Protein AF-A0A968VZB7-F1 (afdb_monomer)

pLDDT: mean 79.7, std 16.11, range [39.38, 98.31]

Solvent-accessible surface area (backbone atoms only — not comparable to full-atom values): 11887 Å² total; per-residue (Å²): 137,67,65,44,44,34,28,78,46,94,48,101,79,44,46,49,77,55,72,69,93,79,63,79,92,74,62,94,85,57,87,84,82,70,84,70,86,56,85,73,54,48,61,24,37,66,40,67,66,86,70,74,60,96,82,70,47,76,63,52,36,40,84,40,81,41,81,78,41,82,47,89,51,56,28,92,84,53,64,93,32,27,19,26,38,33,43,69,41,80,42,75,50,58,68,66,57,37,47,49,50,41,50,53,47,41,51,52,32,48,48,56,54,47,49,78,93,47,44,65,58,52,52,53,53,34,51,53,40,51,50,39,48,73,74,70,44,86,72,53,74,67,46,50,50,47,42,51,50,54,50,51,42,52,52,37,47,51,51,30,52,53,48,43,53,56,40,45,52,34,45,74,72,71,46,88,60,76,80,88,64,90,68,49,65,57,82,71,56,100,82,63,54,100,78,67,130

Mean predicted aligned error: 12.13 Å

Sequence (197 aa):
MRAILIRHDNSPKGYSEIKRDEYPNIDPNAAITFTPDLTGYEWLHFFTENSVPNDYDPRIWEQNEVVVGPTTIKHPVYTNINQFRTEITLVKRAKEDIINSIREKEAWANSTLIQESEKDKMYTLTNLAQQRQFEGITLTEQELAVINRMKEVGVKVWQNAQRAEALIAIVDANNEPDIDTGWQLDDLTDNGFPFGE

Foldseek 3Di:
DDKWKWAQDPPPQRIDTDDPPPDDDDDLPDPDDDPPDPVRIFMAAEDEPPCDDPPDDPLFWDWDKDFPAWDQPADPVSRVHGHRYIYTDIDTDDLVSNLVLLVVLLVVQLCQLDPPVCVVVLVVLQVVLVVCVVVVHDDDPLSVLSVVSVVVSVVLSVQSVVVSVVQSVCVVVVHHGPSPDDHDGDPDDPVRDSPDD

Nearest PDB structures (foldseek):
  1wp1-assembly2_B  TM=5.215E-01  e=4.478E+00  Pseudomonas aeruginosa
  8iah-assembly1_S  TM=5.103E-01  e=8.685E+00  Sus scrofa
  8y75-assembly2_B  TM=2.870E-01  e=1.609E+00  Marinitoga sp. 1155
  8y75-assembly2_D-2  TM=2.496E-01  e=1.265E+00  Marinitoga sp. 1155
  1wp1-assembly1_A  TM=3.064E-01  e=9.796E+00  Pseudomonas aeruginosa

Radius of gyration: 30.49 Å; Cα contacts (8 Å, |Δi|>4): 229; chains: 1; bounding box: 67×41×79 Å

Secondary structure (DSSP, 8-state):
--EEEEEE-SSTTSEEEEPGGG-----TTS----SS--TTEEEEEEEE-----TT--TTTEEEEEEEEEEEEEEPSS-TTSEEEEEEEEEEEPPHHHHHHHHHHHHHHHHHHHS-HHHHHHHHHHHHHHHHHHHTTPPPPHHHHHHHHHHHHHHHHHHHHHHHHHHHHHHHHTTPPP--SSS-------TT--TT--

Structure (mmCIF, N/CA/C/O backbone):
data_AF-A0A968VZB7-F1
#
_entry.id   AF-A0A968VZB7-F1
#
loop_
_atom_site.group_PDB
_atom_site.id
_atom_site.type_symbol
_atom_site.label_atom_id
_atom_site.label_alt_id
_atom_site.label_comp_id
_atom_site.label_asym_id
_atom_site.label_entity_id
_atom_site.label_seq_id
_atom_site.pdbx_PDB_ins_code
_atom_site.Cartn_x
_atom_site.Cartn_y
_atom_site.Cartn_z
_atom_site.occupancy
_atom_site.B_iso_or_equiv
_atom_site.auth_seq_id
_atom_site.auth_comp_id
_atom_site.auth_asym_id
_atom_site.auth_atom_id
_atom_site.pdbx_PDB_model_num
ATOM 1 N N . MET A 1 1 ? 22.164 19.521 -22.814 1.00 56.44 1 MET A N 1
ATOM 2 C CA . MET A 1 1 ? 22.242 18.714 -24.050 1.00 56.44 1 MET A CA 1
ATOM 3 C C . MET A 1 1 ? 23.028 17.443 -23.753 1.00 56.44 1 MET A C 1
ATOM 5 O O . MET A 1 1 ? 24.161 17.569 -23.300 1.00 56.44 1 MET A O 1
ATOM 9 N N . ARG A 1 2 ? 22.440 16.247 -23.896 1.00 60.53 2 ARG A N 1
ATOM 10 C CA . ARG A 1 2 ? 23.175 14.968 -23.851 1.00 60.53 2 ARG A CA 1
ATOM 11 C C . ARG A 1 2 ? 23.253 14.511 -25.306 1.00 60.53 2 ARG A C 1
ATOM 13 O O . ARG A 1 2 ? 22.225 14.216 -25.903 1.00 60.53 2 ARG A O 1
ATOM 20 N N . ALA A 1 3 ? 24.443 14.548 -25.886 1.00 62.00 3 ALA A N 1
ATOM 21 C CA . ALA A 1 3 ? 24.703 14.110 -27.251 1.00 62.00 3 ALA A CA 1
ATOM 22 C C . ALA A 1 3 ? 25.842 13.091 -27.222 1.00 62.00 3 ALA A C 1
ATOM 24 O O . ALA A 1 3 ? 26.688 13.143 -26.323 1.00 62.00 3 ALA A O 1
ATOM 25 N N . ILE A 1 4 ? 25.831 12.168 -28.174 1.00 69.88 4 ILE A N 1
ATOM 26 C CA . ILE A 1 4 ? 26.859 11.149 -28.348 1.00 69.88 4 ILE A CA 1
ATOM 27 C C . ILE A 1 4 ? 27.380 11.209 -29.777 1.00 69.88 4 ILE A C 1
ATOM 29 O O . ILE A 1 4 ? 26.614 11.433 -30.714 1.00 69.88 4 ILE A O 1
ATOM 33 N N . LEU A 1 5 ? 28.689 11.038 -29.926 1.00 72.00 5 LEU A N 1
ATOM 34 C CA . LEU A 1 5 ? 29.318 10.855 -31.222 1.00 72.00 5 LEU A CA 1
ATOM 35 C C . LEU A 1 5 ? 29.527 9.360 -31.424 1.00 72.00 5 LEU A C 1
ATOM 37 O O . LEU A 1 5 ? 30.145 8.703 -30.578 1.00 72.00 5 LEU A O 1
ATOM 41 N N . ILE A 1 6 ? 29.008 8.834 -32.528 1.00 70.88 6 ILE A N 1
ATOM 42 C CA . ILE A 1 6 ? 29.174 7.424 -32.865 1.00 70.88 6 ILE A CA 1
ATOM 43 C C . ILE A 1 6 ? 29.820 7.248 -34.232 1.00 70.88 6 ILE A C 1
ATOM 45 O O . ILE A 1 6 ? 29.685 8.094 -35.115 1.00 70.88 6 ILE A O 1
ATOM 49 N N . ARG A 1 7 ? 30.490 6.113 -34.411 1.00 74.31 7 ARG A N 1
ATOM 50 C CA . ARG A 1 7 ? 30.912 5.600 -35.715 1.00 74.31 7 ARG A CA 1
ATOM 51 C C . ARG A 1 7 ? 30.285 4.241 -35.934 1.00 74.31 7 ARG A C 1
ATOM 53 O O . ARG A 1 7 ? 30.467 3.358 -35.104 1.00 74.31 7 ARG A O 1
ATOM 60 N N . HIS A 1 8 ? 29.604 4.072 -37.061 1.00 69.00 8 HIS A N 1
ATOM 61 C CA . HIS A 1 8 ? 29.107 2.764 -37.485 1.00 69.00 8 HIS A CA 1
ATOM 62 C C . HIS A 1 8 ? 30.283 1.851 -37.830 1.00 69.00 8 HIS A C 1
ATOM 64 O O . HIS A 1 8 ? 31.171 2.230 -38.600 1.00 69.00 8 HIS A O 1
ATOM 70 N N . ASP A 1 9 ? 30.308 0.664 -37.235 1.00 72.69 9 ASP A N 1
ATOM 71 C CA . ASP A 1 9 ? 31.368 -0.324 -37.417 1.00 72.69 9 ASP A CA 1
ATOM 72 C C . ASP A 1 9 ? 30.849 -1.758 -37.220 1.00 72.69 9 ASP A C 1
ATOM 74 O O . ASP A 1 9 ? 29.686 -1.989 -36.906 1.00 72.69 9 ASP A O 1
ATOM 78 N N . ASN A 1 10 ? 31.723 -2.749 -37.412 1.00 66.56 10 ASN A N 1
ATOM 79 C CA . ASN A 1 10 ? 31.377 -4.167 -37.255 1.00 66.56 10 ASN A CA 1
ATOM 80 C C . ASN A 1 10 ? 31.484 -4.655 -35.794 1.00 66.56 10 ASN A C 1
ATOM 82 O O . ASN A 1 10 ? 31.718 -5.844 -35.559 1.00 66.56 10 ASN A O 1
ATOM 86 N N . SER A 1 11 ? 31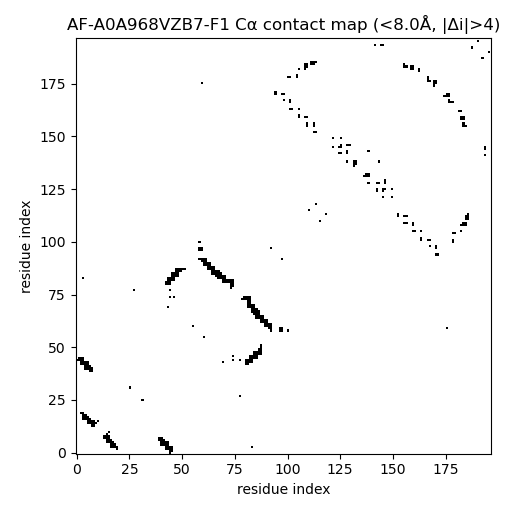.394 -3.765 -34.802 1.00 70.75 11 SER A N 1
ATOM 87 C CA . SER A 1 11 ? 31.397 -4.167 -33.391 1.00 70.75 11 SER A CA 1
ATOM 88 C C . SER A 1 11 ? 30.121 -4.949 -33.030 1.00 70.75 11 SER A C 1
ATOM 90 O O . SER A 1 11 ? 29.120 -4.863 -33.742 1.00 70.75 11 SER A O 1
ATOM 92 N N . PRO A 1 12 ? 30.086 -5.675 -31.893 1.00 62.94 12 PRO A N 1
ATOM 93 C CA . PRO A 1 12 ? 28.878 -6.376 -31.442 1.00 62.94 12 PRO A CA 1
ATOM 94 C C . PRO A 1 12 ? 27.651 -5.470 -31.251 1.00 62.94 12 PRO A C 1
ATOM 96 O O . PRO A 1 12 ? 26.526 -5.957 -31.274 1.00 62.94 12 PRO A O 1
ATOM 99 N N . LYS A 1 13 ? 27.866 -4.162 -31.052 1.00 61.28 13 LYS A N 1
ATOM 100 C CA . LYS A 1 13 ? 26.807 -3.150 -30.946 1.00 61.28 13 LYS A CA 1
ATOM 101 C C . LYS A 1 13 ? 26.434 -2.521 -32.297 1.00 61.28 13 LYS A C 1
ATOM 103 O O . LYS A 1 13 ? 25.431 -1.824 -32.367 1.00 61.28 13 LYS A O 1
ATOM 108 N N . GLY A 1 14 ? 27.234 -2.734 -33.344 1.00 65.06 14 GLY A N 1
ATOM 109 C CA . GLY A 1 14 ? 27.111 -2.077 -34.651 1.00 65.06 14 GLY A CA 1
ATOM 110 C C . GLY A 1 14 ? 27.652 -0.642 -34.697 1.00 65.06 14 GLY A C 1
ATOM 111 O O . GLY A 1 14 ? 27.577 0.008 -35.739 1.00 65.06 14 GLY A O 1
ATOM 112 N N . TYR A 1 15 ? 28.177 -0.127 -33.580 1.00 69.25 15 TYR A N 1
ATOM 113 C CA . TYR A 1 15 ? 28.761 1.207 -33.495 1.00 69.25 15 TYR A CA 1
ATOM 114 C C . TYR A 1 15 ? 29.756 1.338 -32.329 1.00 69.25 15 TYR A C 1
ATOM 116 O O . TYR A 1 15 ? 29.606 0.706 -31.279 1.00 69.25 15 TYR A O 1
ATOM 124 N N . SER A 1 16 ? 30.740 2.222 -32.497 1.00 66.75 16 SER A N 1
ATOM 125 C CA . SER A 1 16 ? 31.661 2.663 -31.446 1.00 66.75 16 SER A CA 1
ATOM 126 C C . SER A 1 16 ? 31.251 4.028 -30.898 1.00 66.75 16 SER A C 1
ATOM 128 O O . SER A 1 16 ? 30.981 4.955 -31.661 1.00 66.75 16 SER A O 1
ATOM 130 N N . GLU A 1 17 ? 31.233 4.151 -29.571 1.00 68.38 17 GLU A N 1
ATOM 131 C CA . GLU A 1 17 ? 30.915 5.381 -28.837 1.00 68.38 17 GLU A CA 1
ATOM 132 C C . GLU A 1 17 ? 32.193 6.123 -28.442 1.00 68.38 17 GLU A C 1
ATOM 134 O O . GLU A 1 17 ? 33.108 5.518 -27.877 1.00 68.38 17 GLU A O 1
ATOM 139 N N . ILE A 1 18 ? 32.231 7.441 -28.650 1.00 64.19 18 ILE A N 1
ATOM 140 C CA . ILE A 1 18 ? 33.247 8.304 -28.036 1.00 64.19 18 ILE A CA 1
ATOM 141 C C . ILE A 1 18 ? 32.619 8.995 -26.820 1.00 64.19 18 ILE A C 1
ATOM 143 O O . ILE A 1 18 ? 31.572 9.640 -26.924 1.00 64.19 18 ILE A O 1
ATOM 147 N N . LYS A 1 19 ? 33.233 8.824 -25.641 1.00 56.50 19 LYS A N 1
ATOM 148 C CA . LYS A 1 19 ? 32.733 9.399 -24.384 1.00 56.50 19 LYS A CA 1
ATOM 149 C C . LYS A 1 19 ? 32.938 10.916 -24.355 1.00 56.50 19 LYS A C 1
ATOM 151 O O . LYS A 1 19 ? 33.898 11.456 -24.890 1.00 56.50 19 LYS A O 1
ATOM 156 N N . ARG A 1 20 ? 31.985 11.602 -23.721 1.00 53.25 20 ARG A N 1
ATOM 157 C CA . ARG A 1 20 ? 31.782 13.061 -23.759 1.00 53.25 20 ARG A CA 1
ATOM 158 C C . ARG A 1 20 ? 32.907 13.881 -23.115 1.00 53.25 20 ARG A C 1
ATOM 160 O O . ARG A 1 20 ? 32.999 15.079 -23.361 1.00 53.25 20 ARG A O 1
ATOM 167 N N . ASP A 1 21 ? 33.739 13.231 -22.316 1.00 53.88 21 ASP A N 1
ATOM 168 C CA . ASP A 1 21 ? 34.842 13.782 -21.527 1.00 53.88 21 ASP A CA 1
ATOM 169 C C . ASP A 1 21 ? 35.890 14.507 -22.406 1.00 53.88 21 ASP A C 1
ATOM 171 O O . ASP A 1 21 ? 36.703 15.276 -21.899 1.00 53.88 21 ASP A O 1
ATOM 175 N N . GLU A 1 22 ? 35.836 14.297 -23.726 1.00 49.00 22 GLU A N 1
ATOM 176 C CA . GLU A 1 22 ? 36.791 14.795 -24.720 1.00 49.00 22 GLU A CA 1
ATOM 177 C C . GLU A 1 22 ? 36.285 15.983 -25.574 1.00 49.00 22 GLU A C 1
ATOM 179 O O . GLU A 1 22 ? 37.022 16.439 -26.449 1.00 49.00 22 GLU A O 1
ATOM 184 N N . TYR A 1 23 ? 35.075 16.533 -25.345 1.00 54.09 23 TYR A N 1
ATOM 185 C CA . TYR A 1 23 ? 34.516 17.588 -26.220 1.00 54.09 23 TYR A CA 1
ATOM 186 C C . TYR A 1 23 ? 34.245 18.953 -25.549 1.00 54.09 23 TYR A C 1
ATOM 188 O O . TYR A 1 23 ? 33.610 19.011 -24.492 1.00 54.09 23 TYR A O 1
ATOM 196 N N . PRO A 1 24 ? 34.639 20.078 -26.193 1.00 50.31 24 PRO A N 1
ATOM 197 C CA . PRO A 1 24 ? 34.256 21.424 -25.770 1.00 50.31 24 PRO A CA 1
ATOM 198 C C . PRO A 1 24 ? 32.750 21.662 -25.961 1.00 50.31 24 PRO A C 1
ATOM 200 O O . PRO A 1 24 ? 32.112 21.058 -26.816 1.00 50.31 24 PRO A O 1
ATOM 203 N N . ASN A 1 25 ? 32.181 22.552 -25.147 1.00 47.91 25 ASN A N 1
ATOM 204 C CA . ASN A 1 25 ? 30.761 22.912 -25.136 1.00 47.91 25 ASN A CA 1
ATOM 205 C C . ASN A 1 25 ? 30.305 23.390 -26.536 1.00 47.91 25 ASN A C 1
ATOM 207 O O . ASN A 1 25 ? 30.739 24.445 -26.993 1.00 47.91 25 ASN A O 1
ATOM 211 N N . ILE A 1 26 ? 29.466 22.610 -27.225 1.00 53.88 26 ILE A N 1
ATOM 212 C CA . ILE A 1 26 ? 29.014 22.907 -28.594 1.00 53.88 26 ILE A CA 1
ATOM 213 C C . ILE A 1 26 ? 27.703 23.700 -28.531 1.00 53.88 26 ILE A C 1
ATOM 215 O O . ILE A 1 26 ? 26.736 23.259 -27.907 1.00 53.88 26 ILE A O 1
ATOM 219 N N . ASP A 1 27 ? 27.668 24.851 -29.205 1.00 52.78 27 ASP A N 1
ATOM 220 C CA . ASP A 1 27 ? 26.432 25.563 -29.536 1.00 52.78 27 ASP A CA 1
ATOM 221 C C . ASP A 1 27 ? 25.596 24.712 -30.520 1.00 52.78 27 ASP A C 1
ATOM 223 O O . ASP A 1 27 ? 26.081 24.412 -31.616 1.00 52.78 27 ASP A O 1
ATOM 227 N N . PRO A 1 28 ? 24.353 24.321 -30.173 1.00 48.22 28 PRO A N 1
ATOM 228 C CA . PRO A 1 28 ? 23.503 23.477 -31.017 1.00 48.22 28 PRO A CA 1
ATOM 229 C C . PRO A 1 28 ? 23.153 24.086 -32.387 1.00 48.22 28 PRO A C 1
ATOM 231 O O . PRO A 1 28 ? 22.676 23.358 -33.259 1.00 48.22 28 PRO A O 1
ATOM 234 N N . ASN A 1 29 ? 23.386 25.387 -32.586 1.00 47.59 29 ASN A N 1
ATOM 235 C CA . ASN A 1 29 ? 23.096 26.103 -33.830 1.00 47.59 29 ASN A CA 1
ATOM 236 C C . ASN A 1 29 ? 24.346 26.445 -34.658 1.00 47.59 29 ASN A C 1
ATOM 238 O O . ASN A 1 29 ? 24.217 26.987 -35.758 1.00 47.59 29 ASN A O 1
ATOM 242 N N . ALA A 1 30 ? 25.551 26.152 -34.165 1.00 53.31 30 ALA A N 1
ATOM 243 C CA . ALA A 1 30 ? 26.779 26.421 -34.902 1.00 53.31 30 ALA A CA 1
ATOM 244 C C . ALA A 1 30 ? 27.055 25.321 -35.941 1.00 53.31 30 ALA A C 1
ATOM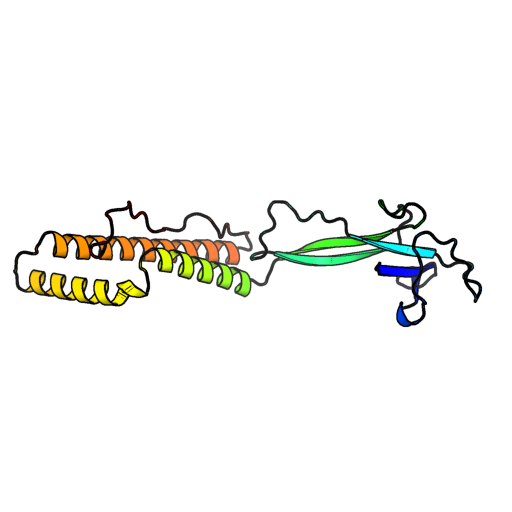 246 O O . ALA A 1 30 ? 26.887 24.131 -35.675 1.00 53.31 30 ALA A O 1
ATOM 247 N N . ALA A 1 31 ? 27.531 25.712 -37.128 1.00 47.31 31 ALA A N 1
ATOM 248 C CA . ALA A 1 31 ? 28.126 24.769 -38.070 1.00 47.31 31 ALA A CA 1
ATOM 249 C C . ALA A 1 31 ? 29.383 24.180 -37.418 1.00 47.31 31 ALA A C 1
ATOM 251 O O . ALA A 1 31 ? 30.367 24.887 -37.201 1.00 47.31 31 ALA A O 1
ATOM 252 N N . ILE A 1 32 ? 29.325 22.906 -37.040 1.00 51.03 32 ILE A N 1
ATOM 253 C CA . ILE A 1 32 ? 30.383 22.310 -36.236 1.00 51.03 32 ILE A CA 1
ATOM 254 C C . ILE A 1 32 ? 31.523 21.833 -37.143 1.00 51.03 32 ILE A C 1
ATOM 256 O O . ILE A 1 32 ? 31.426 20.791 -37.786 1.00 51.03 32 ILE A O 1
ATOM 260 N N . THR A 1 33 ? 32.609 22.602 -37.214 1.00 43.41 33 THR A N 1
ATOM 261 C CA . THR A 1 33 ? 33.887 22.171 -37.806 1.00 43.41 33 THR A CA 1
ATOM 262 C C . THR A 1 33 ? 34.789 21.591 -36.723 1.00 43.41 33 THR A C 1
ATOM 264 O O . THR A 1 33 ? 35.098 22.281 -35.753 1.00 43.41 33 THR A O 1
ATOM 267 N N . PHE A 1 34 ? 35.227 20.343 -36.898 1.00 48.25 34 PHE A N 1
ATOM 268 C CA . PHE A 1 34 ? 36.095 19.642 -35.951 1.00 48.25 34 PHE A CA 1
ATOM 269 C C . PHE A 1 34 ? 37.441 19.269 -36.563 1.00 48.25 34 PHE A C 1
ATOM 271 O O . PHE A 1 34 ? 37.535 18.915 -37.737 1.00 48.25 34 PHE A O 1
ATOM 278 N N . THR A 1 35 ? 38.456 19.286 -35.705 1.00 45.41 35 THR A N 1
ATOM 279 C CA . THR A 1 35 ? 39.779 18.714 -35.945 1.00 45.41 35 THR A CA 1
ATOM 280 C C . THR A 1 35 ? 40.078 17.825 -34.735 1.00 45.41 35 THR A C 1
ATOM 282 O O . THR A 1 35 ? 40.034 18.340 -33.616 1.00 45.41 35 THR A O 1
ATOM 285 N N . PRO A 1 36 ? 40.362 16.520 -34.895 1.00 49.72 36 PRO A N 1
ATOM 286 C CA . PRO A 1 36 ? 40.684 15.812 -36.137 1.00 49.72 36 PRO A CA 1
ATOM 287 C C . PRO A 1 36 ? 39.472 15.506 -37.032 1.00 49.72 36 PRO A C 1
ATOM 289 O O . PRO A 1 36 ? 38.328 15.669 -36.621 1.00 49.72 36 PRO A O 1
ATOM 292 N N . ASP A 1 37 ? 39.765 15.083 -38.267 1.00 55.72 37 ASP A N 1
ATOM 293 C CA . ASP A 1 37 ? 38.793 14.662 -39.278 1.00 55.72 37 ASP A CA 1
ATOM 294 C C . ASP A 1 37 ? 37.848 13.580 -38.721 1.00 55.72 37 ASP A C 1
ATOM 296 O O . ASP A 1 37 ? 38.260 12.456 -38.430 1.00 55.72 37 ASP A O 1
ATOM 300 N N . LEU A 1 38 ? 36.575 13.948 -38.559 1.00 59.44 38 LEU A N 1
ATOM 301 C CA . LEU A 1 38 ? 35.496 13.078 -38.087 1.00 59.44 38 LEU A CA 1
ATOM 302 C C . LEU A 1 38 ? 34.770 12.375 -39.248 1.00 59.44 38 LEU A C 1
ATOM 304 O O . LEU A 1 38 ? 33.611 11.981 -39.108 1.00 59.44 38 LEU A O 1
ATOM 308 N N . THR A 1 39 ? 35.417 12.207 -40.405 1.00 59.34 39 THR A N 1
ATOM 309 C CA . THR A 1 39 ? 34.850 11.455 -41.531 1.00 59.34 39 THR A CA 1
ATOM 310 C C . THR A 1 39 ? 34.426 10.050 -41.083 1.00 59.34 39 THR A C 1
ATOM 312 O O . THR A 1 39 ? 35.233 9.248 -40.611 1.00 59.34 39 THR A O 1
ATOM 315 N N . GLY A 1 40 ? 33.131 9.752 -41.230 1.00 62.81 40 GLY A N 1
ATOM 316 C CA . GLY A 1 40 ? 32.516 8.488 -40.811 1.00 62.81 40 GLY A CA 1
ATOM 317 C C . GLY A 1 40 ? 31.885 8.490 -39.412 1.00 62.81 40 GLY A C 1
ATOM 318 O O . GLY A 1 40 ? 31.391 7.444 -38.993 1.00 62.81 40 GLY A O 1
ATOM 319 N N . TYR A 1 41 ? 31.874 9.628 -38.710 1.00 65.00 41 TYR A N 1
ATOM 320 C CA . TYR A 1 41 ? 31.174 9.794 -37.434 1.00 65.00 41 TYR A CA 1
ATOM 321 C C . TYR A 1 41 ? 29.891 10.617 -37.597 1.00 65.00 41 TYR A C 1
ATOM 323 O O . TYR A 1 41 ? 29.841 11.563 -38.384 1.00 65.00 41 TYR A O 1
ATOM 331 N N . GLU A 1 42 ? 28.864 10.289 -36.815 1.00 70.75 42 GLU A N 1
ATOM 332 C CA . GLU A 1 42 ? 27.619 11.053 -36.735 1.00 70.75 42 GLU A CA 1
ATOM 333 C C . GLU A 1 42 ? 27.306 11.471 -35.296 1.00 70.75 42 GLU A C 1
ATOM 335 O O . GLU A 1 42 ? 27.449 10.696 -34.346 1.00 70.75 42 GLU A O 1
ATOM 340 N N . TRP A 1 43 ? 26.881 12.727 -35.134 1.00 70.19 43 TRP A N 1
ATOM 341 C CA . TRP A 1 43 ? 26.335 13.208 -33.872 1.00 70.19 43 TRP A CA 1
ATOM 342 C C . TRP A 1 43 ? 24.896 12.744 -33.740 1.00 70.19 43 TRP A C 1
ATOM 344 O O . TRP A 1 43 ? 24.090 12.945 -34.651 1.00 70.19 43 TRP A O 1
ATOM 354 N N . LEU A 1 44 ? 24.577 12.191 -32.576 1.00 76.00 44 LEU A N 1
ATOM 355 C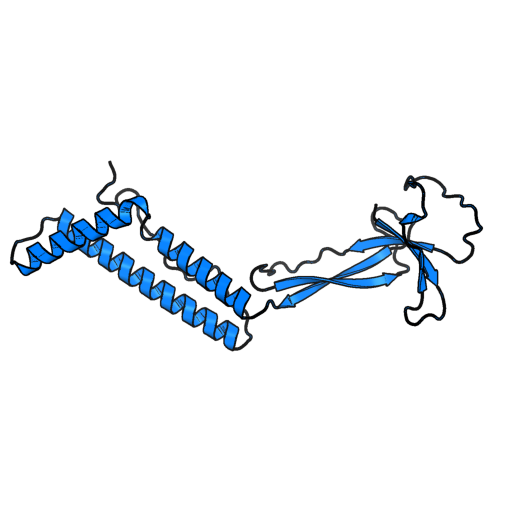 CA . LEU A 1 44 ? 23.228 11.812 -32.205 1.00 76.00 44 LEU A CA 1
ATOM 356 C C . LEU A 1 44 ? 22.819 12.503 -30.912 1.00 76.00 44 LEU A C 1
ATOM 358 O O . LEU A 1 44 ? 23.583 12.558 -29.943 1.00 76.00 44 L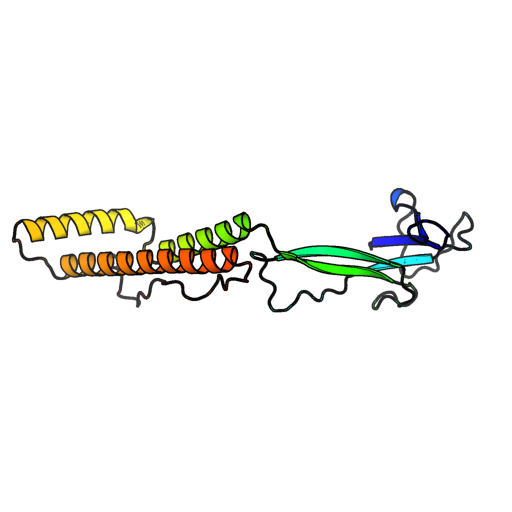EU A O 1
ATOM 362 N N . HIS A 1 45 ? 21.597 13.025 -30.883 1.00 75.94 45 HIS A N 1
ATOM 363 C CA . HIS A 1 45 ? 21.026 13.596 -29.669 1.00 75.94 45 HIS A CA 1
ATOM 364 C C . HIS A 1 45 ? 20.142 12.566 -28.971 1.00 75.94 45 HIS A C 1
ATOM 366 O O . HIS A 1 45 ? 19.310 11.937 -29.624 1.00 75.94 45 HIS A O 1
ATOM 372 N N . PHE A 1 46 ? 20.296 12.406 -27.654 1.00 75.06 46 PHE A N 1
ATOM 373 C CA . PHE A 1 46 ? 19.428 11.504 -26.899 1.00 75.06 46 PHE A CA 1
ATOM 374 C C . PHE A 1 46 ? 17.986 11.996 -26.976 1.00 75.06 46 PHE A C 1
ATOM 376 O O . PHE A 1 46 ? 17.702 13.162 -26.687 1.00 75.06 46 PHE A O 1
ATOM 383 N N . PHE A 1 47 ? 17.089 11.102 -27.365 1.00 78.69 47 PHE A N 1
ATOM 384 C CA . PHE A 1 47 ? 15.660 11.350 -27.369 1.00 78.69 47 PHE A CA 1
ATOM 385 C C . PHE A 1 47 ? 14.961 10.182 -26.686 1.00 78.69 47 PHE A C 1
ATOM 387 O O . PHE A 1 47 ? 14.980 9.056 -27.190 1.00 78.69 47 PHE A O 1
ATOM 394 N N . THR A 1 48 ? 14.350 10.479 -25.541 1.00 73.31 48 THR A N 1
ATOM 395 C CA . THR A 1 48 ? 13.452 9.558 -24.852 1.00 73.31 48 THR A CA 1
ATOM 396 C C . THR A 1 48 ? 12.031 9.917 -25.240 1.00 73.31 48 THR A C 1
ATOM 398 O O . THR A 1 48 ? 11.572 11.035 -24.996 1.00 73.31 48 THR A O 1
ATOM 401 N N . GLU A 1 49 ? 11.328 8.973 -25.849 1.00 69.81 49 GLU A N 1
ATOM 402 C CA . GLU A 1 49 ? 9.902 9.128 -26.097 1.00 69.81 49 GLU A CA 1
ATOM 403 C C . GLU A 1 49 ? 9.166 8.867 -24.777 1.00 69.81 49 GLU A C 1
ATOM 405 O O . GLU A 1 49 ? 8.967 7.722 -24.375 1.00 69.81 49 GLU A O 1
ATOM 410 N N . ASN A 1 50 ? 8.832 9.941 -24.054 1.00 63.91 50 ASN A N 1
ATOM 411 C CA . ASN A 1 50 ? 8.105 9.881 -22.784 1.00 63.91 50 ASN A CA 1
ATOM 412 C C . ASN A 1 50 ? 6.656 9.424 -23.020 1.00 63.91 50 ASN A C 1
ATOM 414 O O . ASN A 1 50 ? 5.732 10.233 -23.008 1.00 63.91 50 ASN A O 1
ATOM 418 N N . SER A 1 51 ? 6.449 8.131 -23.236 1.00 65.81 51 SER A N 1
ATOM 419 C CA . SER A 1 51 ? 5.125 7.507 -23.207 1.00 65.81 51 SER A CA 1
ATOM 420 C C . SER A 1 51 ? 5.050 6.570 -22.009 1.00 65.81 51 SER A C 1
ATOM 422 O O . SER A 1 51 ? 4.983 5.354 -22.135 1.00 65.81 51 SER A O 1
ATOM 424 N N . VAL A 1 52 ? 5.110 7.152 -20.809 1.00 66.56 52 VAL A N 1
ATOM 425 C CA . VAL A 1 52 ? 4.710 6.412 -19.610 1.00 66.56 52 VAL A CA 1
ATOM 426 C C . VAL A 1 52 ? 3.200 6.162 -19.742 1.00 66.56 52 VAL A C 1
ATOM 428 O O . VAL A 1 52 ? 2.469 7.128 -19.980 1.00 66.56 52 VAL A O 1
ATOM 431 N N . PRO A 1 53 ? 2.722 4.910 -19.653 1.00 71.06 53 PRO A N 1
ATOM 432 C CA . PRO A 1 53 ? 1.294 4.613 -19.702 1.00 71.06 53 PRO A CA 1
ATOM 433 C C . PRO A 1 53 ? 0.501 5.419 -18.657 1.00 71.06 53 PRO A C 1
ATOM 435 O O . PRO A 1 53 ? 0.997 5.680 -17.562 1.00 71.06 53 PRO A O 1
ATOM 438 N N . ASN A 1 54 ? -0.732 5.827 -18.985 1.00 71.12 54 ASN A N 1
ATOM 439 C CA . ASN A 1 54 ? -1.580 6.630 -18.082 1.00 71.12 54 ASN A CA 1
ATOM 440 C C . ASN A 1 54 ? -1.962 5.891 -16.783 1.00 71.12 54 ASN A C 1
ATOM 442 O O . ASN A 1 54 ? -2.388 6.524 -15.823 1.00 71.12 54 ASN A O 1
ATOM 446 N N . ASP A 1 55 ? -1.829 4.570 -16.768 1.00 74.38 55 ASP A N 1
ATOM 447 C CA . ASP A 1 55 ? -2.062 3.645 -15.658 1.00 74.38 55 ASP A CA 1
ATOM 448 C C . ASP A 1 55 ? -0.778 3.298 -14.882 1.00 74.38 55 ASP A C 1
ATOM 450 O O . ASP A 1 55 ? -0.766 2.381 -14.063 1.00 74.38 55 ASP A O 1
ATOM 454 N N . TYR A 1 56 ? 0.313 4.038 -15.100 1.00 85.81 56 TYR A N 1
ATOM 455 C CA . TYR A 1 56 ? 1.545 3.863 -14.338 1.00 85.81 56 TYR A CA 1
ATOM 456 C C . TYR A 1 56 ? 1.348 4.182 -12.850 1.00 85.81 56 TYR A C 1
ATOM 458 O O . TYR A 1 56 ? 1.238 5.342 -12.448 1.00 85.81 56 TYR A O 1
ATOM 466 N N . ASP A 1 57 ? 1.394 3.136 -12.027 1.00 90.38 57 ASP A N 1
ATOM 467 C CA . ASP A 1 57 ? 1.530 3.246 -10.578 1.00 90.38 57 ASP A CA 1
ATOM 468 C C . ASP A 1 57 ? 3.000 3.033 -10.162 1.00 90.38 57 ASP A C 1
ATOM 470 O O . ASP A 1 57 ? 3.510 1.909 -10.256 1.00 90.38 57 ASP A O 1
ATOM 474 N N . PRO A 1 58 ? 3.698 4.069 -9.652 1.00 91.00 58 PRO A N 1
ATOM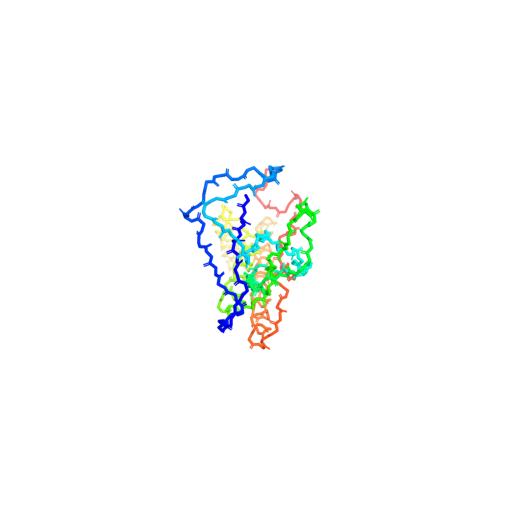 475 C CA . PRO A 1 58 ? 5.093 3.958 -9.228 1.00 91.00 58 PRO A CA 1
ATOM 476 C C . PRO A 1 58 ? 5.307 3.035 -8.023 1.00 91.00 58 PRO A C 1
ATOM 478 O O . PRO A 1 58 ? 6.460 2.733 -7.714 1.00 91.00 58 PRO A O 1
ATOM 481 N N . ARG A 1 59 ? 4.248 2.600 -7.328 1.00 93.75 59 ARG A N 1
ATOM 482 C CA . ARG A 1 59 ? 4.300 1.595 -6.249 1.00 93.75 59 ARG A CA 1
ATOM 483 C C . ARG A 1 59 ? 4.318 0.164 -6.783 1.00 93.75 59 ARG A C 1
ATOM 485 O O . ARG A 1 59 ? 4.690 -0.749 -6.056 1.00 93.75 59 ARG A O 1
ATOM 492 N N . ILE A 1 60 ? 3.924 -0.033 -8.041 1.00 92.81 60 ILE A N 1
ATOM 493 C CA . ILE A 1 60 ? 3.838 -1.344 -8.704 1.00 92.81 60 ILE A CA 1
ATOM 494 C C . ILE A 1 60 ? 4.943 -1.493 -9.752 1.00 92.81 60 ILE A C 1
ATOM 496 O O . ILE A 1 60 ? 5.497 -2.581 -9.921 1.00 92.81 60 ILE A O 1
ATOM 500 N N . TRP A 1 61 ? 5.291 -0.399 -10.426 1.00 92.25 61 TRP A N 1
ATOM 501 C CA . TRP A 1 61 ? 6.179 -0.390 -11.580 1.00 92.25 61 TRP A CA 1
ATOM 502 C C . TRP A 1 61 ? 7.404 0.499 -11.359 1.00 92.25 61 TRP A C 1
ATOM 504 O O . TRP A 1 61 ? 7.326 1.575 -10.767 1.00 92.25 61 TRP A O 1
ATOM 514 N N . GLU A 1 62 ? 8.539 0.054 -11.887 1.00 89.56 62 GLU A N 1
ATOM 515 C CA . GLU A 1 62 ? 9.756 0.839 -12.063 1.00 89.56 62 GLU A CA 1
ATOM 516 C C . GLU A 1 62 ? 9.944 1.174 -13.538 1.00 89.56 62 GLU A C 1
ATOM 518 O O . GLU A 1 62 ? 9.751 0.336 -14.421 1.00 89.56 62 GLU A O 1
ATOM 523 N N . GLN A 1 63 ? 10.339 2.415 -13.805 1.00 87.50 63 GLN A N 1
ATOM 524 C CA . GLN A 1 63 ? 10.731 2.837 -15.141 1.00 87.50 63 GLN A CA 1
ATOM 525 C C . GLN A 1 63 ? 12.173 2.407 -15.392 1.00 87.50 63 GLN A C 1
ATOM 527 O O . GLN A 1 63 ? 13.092 2.840 -14.700 1.00 87.50 63 GLN A O 1
ATOM 532 N N . ASN A 1 64 ? 12.367 1.569 -16.400 1.00 82.81 64 ASN A N 1
ATOM 533 C CA . ASN A 1 64 ? 13.669 1.119 -16.852 1.00 82.81 64 ASN A CA 1
ATOM 534 C C . ASN A 1 64 ? 13.954 1.691 -18.242 1.00 82.81 64 ASN A C 1
ATOM 536 O O . ASN A 1 64 ? 13.275 1.356 -19.218 1.00 82.81 64 ASN A O 1
ATOM 540 N N . GLU A 1 65 ? 14.968 2.550 -18.330 1.00 78.69 65 GLU A N 1
ATOM 541 C CA . GLU A 1 65 ? 15.439 3.094 -19.601 1.00 78.69 65 GLU A CA 1
ATOM 542 C C . GLU A 1 65 ? 16.208 2.022 -20.378 1.00 78.69 65 GLU A C 1
ATOM 544 O O . GLU A 1 65 ? 17.288 1.578 -19.982 1.00 78.69 65 GLU A O 1
ATOM 549 N N . VAL A 1 66 ? 15.667 1.628 -21.525 1.00 76.12 66 VAL A N 1
ATOM 550 C CA . VAL A 1 66 ? 16.318 0.730 -22.470 1.00 76.12 66 VAL A CA 1
ATOM 551 C C . VAL A 1 66 ? 16.905 1.560 -23.598 1.00 76.12 66 VAL A C 1
ATOM 553 O O . VAL A 1 66 ? 16.216 2.289 -24.314 1.00 76.12 66 VAL A O 1
ATOM 556 N N . VAL A 1 67 ? 18.218 1.442 -23.770 1.00 73.56 67 VAL A N 1
ATOM 557 C CA . VAL A 1 67 ? 18.910 2.018 -24.919 1.00 73.56 67 VAL A CA 1
ATOM 558 C C . VAL A 1 67 ? 18.586 1.176 -26.149 1.00 73.56 67 VAL A C 1
ATOM 560 O O . VAL A 1 67 ? 19.022 0.032 -26.247 1.00 73.56 67 VAL A O 1
ATOM 563 N N . VAL A 1 68 ? 17.840 1.756 -27.090 1.00 75.62 68 VAL A N 1
ATOM 564 C CA . VAL A 1 68 ? 17.519 1.123 -28.380 1.00 75.62 68 VAL A CA 1
ATOM 565 C C . VAL A 1 68 ? 18.677 1.309 -29.357 1.00 75.62 68 VAL A C 1
ATOM 567 O O . VAL A 1 68 ? 18.989 0.410 -30.132 1.00 75.62 68 VAL A O 1
ATOM 570 N N . GLY A 1 69 ? 19.351 2.462 -29.276 1.00 74.00 69 GLY A N 1
ATOM 571 C CA . GLY A 1 69 ? 20.570 2.753 -30.023 1.00 74.00 69 GLY A CA 1
ATOM 572 C C . GLY A 1 69 ? 20.407 3.868 -31.063 1.00 74.00 69 GLY A C 1
ATOM 573 O O . GLY A 1 69 ? 19.480 4.686 -30.979 1.00 74.00 69 GLY A O 1
ATOM 574 N N . PRO A 1 70 ? 21.341 3.957 -32.024 1.00 80.19 70 PRO A N 1
ATOM 575 C CA . PRO A 1 70 ? 21.335 5.003 -33.033 1.00 80.19 70 PRO A CA 1
ATOM 576 C C . PRO A 1 70 ? 20.201 4.825 -34.042 1.00 80.19 70 PRO A C 1
ATOM 578 O O . PRO A 1 70 ? 19.873 3.709 -34.439 1.00 80.19 70 PRO A O 1
ATOM 581 N N . THR A 1 71 ? 19.608 5.931 -34.492 1.00 80.00 71 THR A N 1
ATOM 582 C CA . THR A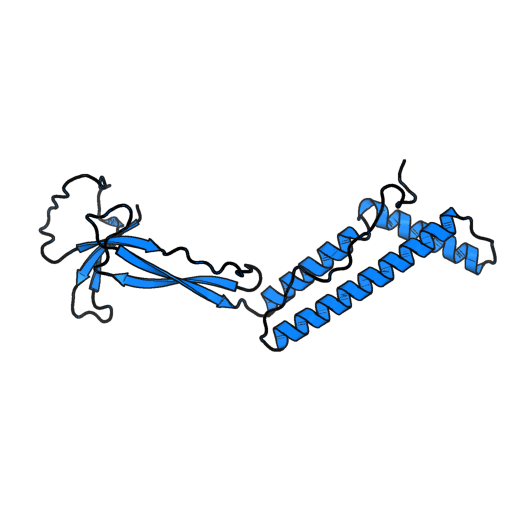 1 71 ? 18.541 5.906 -35.501 1.00 80.00 71 THR A CA 1
ATOM 583 C C . THR A 1 71 ? 18.790 6.943 -36.590 1.00 80.00 71 THR A C 1
ATOM 585 O O . THR A 1 71 ? 19.500 7.919 -36.380 1.00 80.00 71 THR A O 1
ATOM 588 N N . THR A 1 72 ? 18.156 6.773 -37.748 1.00 81.94 72 THR A N 1
ATOM 589 C CA . THR A 1 72 ? 18.161 7.766 -38.838 1.00 81.94 72 THR A CA 1
ATOM 590 C C . THR A 1 72 ? 17.042 8.806 -38.709 1.00 81.94 72 THR A C 1
ATOM 592 O O . THR A 1 72 ? 16.904 9.684 -39.562 1.00 81.94 72 THR A O 1
ATOM 595 N N . ILE A 1 73 ? 16.226 8.718 -37.654 1.00 82.75 73 ILE A N 1
ATOM 596 C CA . ILE A 1 73 ? 15.114 9.635 -37.395 1.00 82.75 73 ILE A CA 1
ATOM 597 C C . ILE A 1 73 ? 15.686 10.961 -36.883 1.00 82.75 73 ILE A C 1
ATOM 599 O O . ILE A 1 73 ? 16.573 10.977 -36.030 1.00 82.75 73 ILE A O 1
ATOM 603 N N . LYS A 1 74 ? 15.189 12.088 -37.402 1.00 82.19 74 LYS A N 1
ATOM 604 C CA . LYS A 1 74 ? 15.603 13.422 -36.946 1.00 82.19 74 LYS A CA 1
ATOM 605 C C . LYS A 1 74 ? 15.011 13.747 -35.582 1.00 82.19 74 LYS A C 1
ATOM 607 O O . LYS A 1 74 ? 13.845 13.460 -35.328 1.00 82.19 74 LYS A O 1
ATOM 612 N N . HIS A 1 75 ? 15.800 14.397 -34.732 1.00 78.75 75 HIS A N 1
ATOM 613 C CA . HIS A 1 75 ? 15.314 14.877 -33.445 1.00 78.75 75 HIS A CA 1
ATOM 614 C C . HIS A 1 75 ? 14.225 15.953 -33.661 1.00 78.75 75 HIS A C 1
ATOM 616 O O . HIS A 1 75 ? 14.418 16.846 -34.490 1.00 78.75 75 HIS A O 1
ATOM 622 N N . PRO A 1 76 ? 13.109 15.939 -32.906 1.00 80.44 76 PRO A N 1
ATOM 623 C CA . PRO A 1 76 ? 11.980 16.850 -33.142 1.00 80.44 76 PRO A CA 1
ATOM 624 C C . PRO A 1 76 ? 12.327 18.331 -32.923 1.00 80.44 76 PRO A C 1
ATOM 626 O O . PRO A 1 76 ? 11.781 19.200 -33.592 1.00 80.44 76 PRO A O 1
ATOM 629 N N . VAL A 1 77 ? 13.251 18.617 -31.997 1.00 79.06 77 VAL A N 1
ATOM 630 C CA . VAL A 1 77 ? 13.787 19.972 -31.743 1.00 79.06 77 VAL A CA 1
ATOM 631 C C . VAL A 1 77 ? 15.027 20.296 -32.597 1.00 79.06 77 VAL A C 1
ATOM 633 O O . VAL A 1 77 ? 15.064 21.333 -33.249 1.00 79.06 77 VAL A O 1
ATOM 636 N N . TYR A 1 78 ? 16.039 19.417 -32.624 1.00 75.75 78 TYR A N 1
ATOM 637 C CA . TYR A 1 78 ? 17.287 19.591 -33.380 1.00 75.75 78 TYR A CA 1
ATOM 638 C C . TYR A 1 78 ? 17.243 18.827 -34.708 1.00 75.75 78 TYR A C 1
ATOM 640 O O . TYR A 1 78 ? 17.870 17.782 -34.870 1.00 75.75 78 TYR A O 1
ATOM 648 N N . THR A 1 79 ? 16.472 19.334 -35.664 1.00 79.19 79 THR A N 1
ATOM 649 C CA . THR A 1 79 ? 16.136 18.623 -36.913 1.00 79.19 79 THR A CA 1
ATOM 650 C C . THR A 1 79 ? 17.328 18.359 -37.842 1.00 79.19 79 THR A C 1
ATOM 652 O O . THR A 1 79 ? 17.249 17.513 -38.734 1.00 79.19 79 THR A O 1
ATOM 655 N N . ASN A 1 80 ? 18.455 19.040 -37.633 1.00 74.94 80 ASN A N 1
ATOM 656 C CA . ASN A 1 80 ? 19.725 18.774 -38.308 1.00 74.94 80 ASN A CA 1
ATOM 657 C C . ASN A 1 80 ? 20.407 17.484 -37.811 1.00 74.94 80 ASN A C 1
ATOM 659 O O . ASN A 1 80 ? 21.181 16.878 -38.555 1.00 74.94 80 ASN A O 1
ATOM 663 N N . ILE A 1 81 ? 20.086 17.021 -36.602 1.00 74.69 81 ILE A N 1
ATOM 664 C CA . ILE A 1 81 ? 20.765 15.923 -35.908 1.00 74.69 81 ILE A CA 1
ATOM 665 C C . ILE A 1 81 ? 19.834 14.699 -35.824 1.00 74.69 81 ILE A C 1
ATOM 667 O O . ILE A 1 81 ? 18.622 14.815 -35.628 1.00 74.69 81 ILE A O 1
ATOM 671 N N . ASN A 1 82 ? 20.399 13.509 -36.025 1.00 79.56 82 ASN A N 1
ATOM 672 C CA . ASN A 1 82 ? 19.690 12.238 -35.863 1.00 79.56 82 ASN A CA 1
ATOM 673 C C . ASN A 1 82 ? 19.518 11.917 -34.362 1.00 79.56 82 ASN A C 1
ATOM 675 O O . ASN A 1 82 ? 20.285 12.390 -33.522 1.00 79.56 82 ASN A O 1
ATOM 679 N N . GLN A 1 83 ? 18.521 11.122 -33.989 1.00 82.56 83 GLN A N 1
ATOM 680 C CA . GLN A 1 83 ? 18.290 10.784 -32.585 1.00 82.56 83 GLN A CA 1
ATOM 681 C C . GLN A 1 83 ? 18.957 9.464 -32.180 1.00 82.56 83 GLN A C 1
ATOM 683 O O . GLN A 1 83 ? 18.938 8.474 -32.917 1.00 82.56 83 GLN A O 1
ATOM 688 N N . PHE A 1 84 ? 19.498 9.450 -30.966 1.00 80.94 84 PHE A N 1
ATOM 689 C CA . PHE A 1 84 ? 19.836 8.239 -30.233 1.00 80.94 84 PHE A CA 1
ATOM 690 C C . PHE A 1 84 ? 18.627 7.886 -29.367 1.00 80.94 84 PHE A C 1
ATOM 692 O O . PHE A 1 84 ? 18.309 8.624 -28.429 1.00 80.94 84 PHE A O 1
ATOM 699 N N . ARG A 1 85 ? 17.903 6.824 -29.731 1.00 79.94 85 ARG A N 1
ATOM 700 C CA . ARG A 1 85 ? 16.609 6.514 -29.116 1.00 79.94 85 ARG A CA 1
ATOM 701 C C . ARG A 1 85 ? 16.808 5.727 -27.827 1.00 79.94 85 ARG A C 1
ATOM 703 O O . ARG A 1 85 ? 17.493 4.701 -27.792 1.00 79.94 85 ARG A O 1
ATOM 710 N N . THR A 1 86 ? 16.157 6.212 -26.785 1.00 77.62 86 THR A N 1
ATOM 711 C CA . THR A 1 86 ? 15.941 5.516 -25.520 1.00 77.62 86 THR A CA 1
ATOM 712 C C . THR A 1 86 ? 14.445 5.282 -25.362 1.00 77.62 86 THR A C 1
ATOM 714 O O . THR A 1 86 ? 13.635 6.179 -25.597 1.00 77.62 86 THR A O 1
ATOM 717 N N . GLU A 1 87 ? 14.068 4.063 -25.008 1.00 77.75 87 GLU A N 1
ATOM 718 C CA . GLU A 1 87 ? 12.688 3.688 -24.704 1.00 77.75 87 GLU A CA 1
ATOM 719 C C . GLU A 1 87 ? 12.557 3.478 -23.198 1.00 77.75 87 GLU A C 1
ATOM 721 O O . GLU A 1 87 ? 13.465 2.952 -22.558 1.00 77.75 87 GLU A O 1
ATOM 726 N N . ILE A 1 88 ? 11.434 3.896 -22.617 1.00 79.88 88 ILE A N 1
ATOM 727 C CA . ILE A 1 88 ? 11.106 3.557 -21.232 1.00 79.88 88 ILE A CA 1
ATOM 728 C C . ILE A 1 88 ? 10.290 2.271 -21.266 1.00 79.88 88 ILE A C 1
ATOM 730 O O . ILE A 1 88 ? 9.235 2.207 -21.891 1.00 79.88 88 ILE A O 1
ATO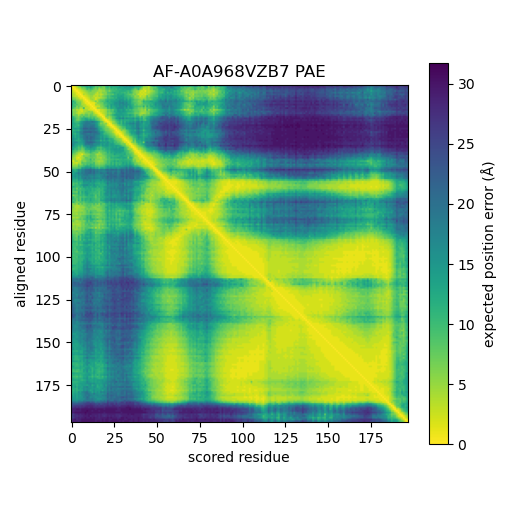M 734 N N . THR A 1 89 ? 10.781 1.251 -20.576 1.00 82.62 89 THR A N 1
ATOM 735 C CA . THR A 1 89 ? 10.045 0.013 -20.311 1.00 82.62 89 THR A CA 1
ATOM 736 C C . THR A 1 89 ? 9.624 -0.014 -18.851 1.00 82.62 89 THR A C 1
ATOM 738 O O . THR A 1 89 ? 10.321 0.534 -17.998 1.00 82.62 89 THR A O 1
ATOM 741 N N . LEU A 1 90 ? 8.484 -0.630 -18.550 1.00 86.50 90 LEU A N 1
ATOM 742 C CA . LEU A 1 90 ? 8.058 -0.841 -17.170 1.00 86.50 90 LEU A CA 1
ATOM 743 C C . LEU A 1 90 ? 8.515 -2.219 -16.702 1.00 86.50 90 LEU A C 1
ATOM 745 O O . LEU A 1 90 ? 8.266 -3.227 -17.364 1.00 86.50 90 LEU A O 1
ATOM 749 N N . VAL A 1 91 ? 9.173 -2.257 -15.551 1.00 89.12 91 VAL A N 1
ATOM 750 C CA . VAL A 1 91 ? 9.555 -3.491 -14.864 1.00 89.12 91 VAL A CA 1
ATOM 751 C C . VAL A 1 91 ? 8.758 -3.564 -13.573 1.00 89.12 91 VAL A C 1
ATOM 753 O O . VAL A 1 91 ? 8.687 -2.589 -12.829 1.00 89.12 91 VAL A O 1
ATOM 756 N N . LYS A 1 92 ? 8.103 -4.702 -13.322 1.00 90.25 92 LYS A N 1
ATOM 757 C CA . LYS A 1 92 ? 7.307 -4.873 -12.104 1.00 90.25 92 LYS A CA 1
ATOM 758 C C . LYS A 1 92 ? 8.248 -4.880 -10.905 1.00 90.25 92 LYS A C 1
ATOM 760 O O . LYS A 1 92 ? 9.255 -5.589 -10.933 1.00 90.25 92 LYS A O 1
ATOM 765 N N . ARG A 1 93 ? 7.915 -4.110 -9.870 1.00 94.50 93 ARG A N 1
ATOM 766 C CA . ARG A 1 93 ? 8.659 -4.101 -8.607 1.00 94.50 93 ARG A CA 1
ATOM 767 C C . ARG A 1 93 ? 8.650 -5.472 -7.944 1.00 94.50 93 ARG A C 1
ATOM 769 O O . ARG A 1 93 ? 7.793 -6.317 -8.228 1.00 94.50 93 ARG A O 1
ATOM 776 N N . ALA A 1 94 ? 9.599 -5.673 -7.033 1.00 95.81 94 ALA A N 1
ATOM 777 C CA . ALA A 1 94 ? 9.614 -6.850 -6.181 1.00 95.81 94 ALA A CA 1
ATOM 778 C C . ALA A 1 94 ? 8.309 -6.942 -5.376 1.00 95.81 94 ALA A C 1
ATOM 780 O O . ALA A 1 94 ? 7.712 -5.929 -5.004 1.00 95.81 94 ALA A O 1
ATOM 781 N N . LYS A 1 95 ? 7.857 -8.171 -5.098 1.00 96.44 95 LYS A N 1
ATOM 782 C CA . LYS A 1 95 ? 6.612 -8.387 -4.349 1.00 96.44 95 LYS A CA 1
ATOM 783 C C . LYS A 1 95 ? 6.666 -7.717 -2.981 1.00 96.44 95 LYS A C 1
ATOM 785 O O . LYS A 1 95 ? 5.665 -7.133 -2.576 1.00 96.44 95 LYS A O 1
ATOM 790 N N . GLU A 1 96 ? 7.813 -7.765 -2.301 1.00 97.00 96 GLU A N 1
ATOM 791 C CA . GLU A 1 96 ? 7.966 -7.138 -0.988 1.00 97.00 96 GLU A CA 1
ATOM 792 C C . GLU A 1 96 ? 7.702 -5.625 -1.035 1.00 97.00 96 GLU A C 1
ATOM 794 O O . GLU A 1 96 ? 7.019 -5.106 -0.156 1.00 97.00 96 GLU A O 1
ATOM 799 N N . ASP A 1 97 ? 8.149 -4.926 -2.080 1.00 97.12 97 ASP A N 1
ATOM 800 C CA . ASP A 1 97 ? 7.962 -3.474 -2.212 1.00 97.12 97 ASP A CA 1
ATOM 801 C C . ASP A 1 97 ? 6.493 -3.099 -2.444 1.00 97.12 97 ASP A C 1
ATOM 803 O O . ASP A 1 97 ? 5.976 -2.131 -1.874 1.00 97.12 97 ASP A O 1
ATOM 807 N N . ILE A 1 98 ? 5.788 -3.899 -3.248 1.00 97.69 98 ILE A N 1
ATOM 808 C CA . ILE A 1 98 ? 4.357 -3.705 -3.501 1.00 97.69 98 ILE A CA 1
ATOM 809 C C . ILE A 1 98 ? 3.561 -3.984 -2.218 1.00 97.69 98 ILE A C 1
ATOM 811 O O . ILE A 1 98 ? 2.669 -3.213 -1.859 1.00 97.69 98 ILE A O 1
ATOM 815 N N . ILE A 1 99 ? 3.904 -5.051 -1.488 1.00 97.88 99 ILE A N 1
ATOM 816 C CA . ILE A 1 99 ? 3.283 -5.391 -0.198 1.00 97.88 99 ILE A CA 1
ATOM 817 C C . ILE A 1 99 ? 3.525 -4.279 0.829 1.00 97.88 99 ILE A C 1
ATOM 819 O O . ILE A 1 99 ? 2.587 -3.883 1.521 1.00 97.88 99 ILE A O 1
ATOM 823 N N . ASN A 1 100 ? 4.738 -3.726 0.899 1.00 97.81 100 ASN A N 1
ATOM 824 C CA . ASN A 1 100 ? 5.041 -2.590 1.770 1.00 97.81 100 ASN A CA 1
ATOM 825 C C . ASN A 1 100 ? 4.168 -1.379 1.424 1.00 97.81 100 ASN A C 1
ATOM 827 O O . ASN A 1 100 ? 3.555 -0.801 2.317 1.00 97.81 100 ASN A O 1
ATOM 831 N N . SER A 1 101 ? 4.005 -1.071 0.135 1.00 98.06 101 SER A N 1
ATOM 832 C CA . SER A 1 101 ? 3.131 0.018 -0.321 1.00 98.06 101 SER A CA 1
ATOM 833 C C . SER A 1 101 ? 1.661 -0.192 0.085 1.00 98.06 101 SER A C 1
ATOM 835 O O . SER A 1 101 ? 0.973 0.759 0.461 1.00 98.06 101 SER A O 1
ATOM 837 N N . ILE A 1 102 ? 1.167 -1.438 0.060 1.00 98.25 102 ILE A N 1
ATOM 838 C CA . ILE A 1 102 ? -0.179 -1.792 0.549 1.00 98.25 102 ILE A CA 1
ATOM 839 C C . ILE A 1 102 ? -0.290 -1.551 2.062 1.00 98.25 102 ILE A C 1
ATOM 841 O O . ILE A 1 102 ? -1.281 -0.982 2.520 1.00 98.25 102 ILE A O 1
ATOM 845 N N . ARG A 1 103 ? 0.719 -1.950 2.846 1.00 97.94 103 ARG A N 1
ATOM 846 C CA . ARG A 1 103 ? 0.733 -1.765 4.309 1.00 97.94 103 ARG A CA 1
ATOM 847 C C . ARG A 1 103 ? 0.863 -0.304 4.720 1.00 97.94 103 ARG A C 1
ATOM 849 O O . ARG A 1 103 ? 0.214 0.118 5.673 1.00 97.94 103 ARG A O 1
ATOM 856 N N . GLU A 1 104 ? 1.641 0.485 3.990 1.00 97.44 104 GLU A N 1
ATOM 857 C CA . GLU A 1 104 ? 1.704 1.936 4.181 1.00 97.44 104 GLU A CA 1
ATOM 858 C C . GLU A 1 104 ? 0.340 2.582 3.933 1.00 97.44 104 GLU A C 1
ATOM 860 O O . GLU A 1 104 ? -0.097 3.436 4.707 1.00 97.44 104 GLU A O 1
ATOM 865 N N . LYS A 1 105 ? -0.378 2.132 2.898 1.00 97.00 105 LYS A N 1
ATOM 866 C CA . LYS A 1 105 ? -1.726 2.620 2.604 1.00 97.00 105 LYS A CA 1
ATOM 867 C C . LYS A 1 105 ? -2.748 2.204 3.667 1.00 97.00 105 LYS A C 1
ATOM 869 O O . LYS A 1 105 ? -3.572 3.031 4.051 1.00 97.00 105 LYS A O 1
ATOM 874 N N . GLU A 1 106 ? -2.667 0.978 4.183 1.00 97.38 106 GLU A N 1
ATOM 875 C CA . GLU A 1 106 ? -3.467 0.511 5.324 1.00 97.38 106 GLU A CA 1
ATOM 876 C C . GLU A 1 106 ? -3.223 1.381 6.564 1.00 97.38 106 GLU A C 1
ATOM 878 O O . GLU A 1 106 ? -4.170 1.858 7.192 1.00 97.38 106 GLU A O 1
ATOM 883 N N . ALA A 1 107 ? -1.954 1.624 6.900 1.00 94.75 107 ALA A N 1
ATOM 884 C CA . ALA A 1 107 ? -1.575 2.459 8.032 1.00 94.75 107 ALA A CA 1
ATOM 885 C C . ALA A 1 107 ? -2.080 3.897 7.866 1.00 94.75 107 ALA A C 1
ATOM 887 O O . ALA A 1 107 ? -2.648 4.460 8.804 1.00 94.75 107 ALA A O 1
ATOM 888 N N . TRP A 1 108 ? -1.945 4.467 6.665 1.00 93.88 108 TRP A N 1
ATOM 889 C CA . TRP A 1 108 ? -2.503 5.775 6.335 1.00 93.88 108 TRP A CA 1
ATOM 890 C C . TRP A 1 108 ? -4.023 5.797 6.518 1.00 93.88 108 TRP A C 1
ATOM 892 O O . TRP A 1 108 ? -4.524 6.652 7.245 1.00 93.88 108 TRP A O 1
ATOM 902 N N . ALA A 1 109 ? -4.758 4.839 5.947 1.00 94.12 109 ALA A N 1
ATOM 903 C CA . ALA A 1 109 ? -6.212 4.772 6.076 1.00 94.12 109 ALA A CA 1
ATOM 904 C C . ALA A 1 109 ? -6.632 4.670 7.550 1.00 94.12 109 ALA A C 1
ATOM 906 O O . ALA A 1 109 ? -7.484 5.429 8.008 1.00 94.12 109 ALA A O 1
ATOM 907 N N . ASN A 1 110 ? -5.963 3.819 8.330 1.00 93.06 110 ASN A N 1
ATOM 908 C CA . ASN A 1 110 ? -6.222 3.676 9.762 1.00 93.06 110 ASN A CA 1
ATOM 909 C C . ASN A 1 110 ? -5.909 4.952 10.558 1.00 93.06 110 ASN A C 1
ATOM 911 O O . ASN A 1 110 ? -6.620 5.253 11.515 1.00 93.06 110 ASN A O 1
ATOM 915 N N . SER A 1 111 ? -4.894 5.723 10.156 1.00 89.69 111 SER A N 1
ATOM 916 C CA . SER A 1 111 ? -4.572 7.010 10.786 1.00 89.69 111 SER A CA 1
ATOM 917 C C . SER A 1 111 ? -5.654 8.071 10.566 1.00 89.69 111 SER A C 1
ATOM 919 O O . SER A 1 111 ? -5.798 8.972 11.386 1.00 89.69 111 SER A O 1
ATOM 921 N N . THR A 1 112 ? -6.455 7.943 9.499 1.00 89.56 112 THR A N 1
ATOM 922 C CA . THR A 1 112 ? -7.591 8.849 9.271 1.00 89.56 112 THR A CA 1
ATOM 923 C C . THR A 1 112 ? -8.733 8.606 10.255 1.00 89.56 112 THR A C 1
ATOM 925 O O . THR A 1 112 ? -9.412 9.553 10.620 1.00 89.56 112 THR A O 1
ATOM 928 N N . LEU A 1 113 ? -8.914 7.364 10.725 1.00 87.94 113 LEU A N 1
ATOM 929 C CA . LEU A 1 113 ? -10.033 6.958 11.588 1.00 87.94 113 LEU A CA 1
ATOM 930 C C . LEU A 1 113 ? -9.906 7.456 13.031 1.00 87.94 113 LEU A C 1
ATOM 932 O O . LEU A 1 113 ? -10.904 7.624 13.735 1.00 87.94 113 LEU A O 1
ATOM 936 N N . ILE A 1 114 ? -8.677 7.628 13.508 1.00 81.62 114 ILE A N 1
ATOM 937 C CA . ILE A 1 114 ? -8.412 8.168 14.834 1.00 81.62 114 ILE A CA 1
ATOM 938 C C . ILE A 1 114 ? -7.118 8.963 14.792 1.00 81.62 114 ILE A C 1
ATOM 940 O O . ILE A 1 114 ? -6.038 8.413 14.569 1.00 81.62 114 ILE A O 1
ATOM 944 N N . GLN A 1 115 ? -7.231 10.270 15.021 1.00 78.50 115 GLN A N 1
ATOM 945 C CA . GLN A 1 115 ? -6.052 11.112 15.111 1.00 78.50 115 GLN A CA 1
ATOM 946 C C . GLN A 1 115 ? -5.203 10.675 16.302 1.00 78.50 115 GLN A C 1
ATOM 948 O O . GLN A 1 115 ? -5.709 10.370 17.387 1.00 78.50 115 GLN A O 1
ATOM 953 N N . GLU A 1 116 ? -3.889 10.666 16.111 1.00 70.81 116 GLU A N 1
ATOM 954 C CA . GLU A 1 116 ? -2.947 10.235 17.142 1.00 70.81 116 GLU A CA 1
ATOM 955 C C . GLU A 1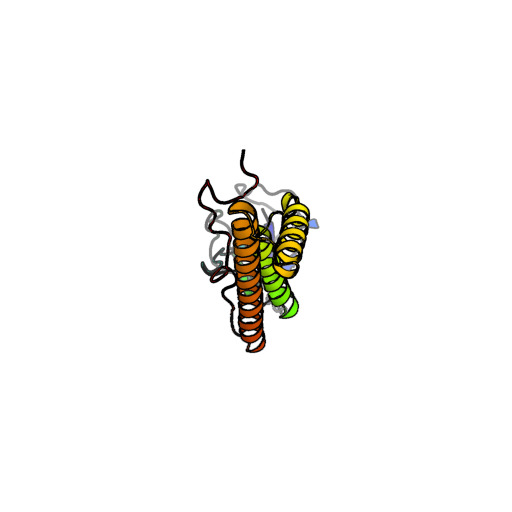 116 ? -3.071 11.075 18.426 1.00 70.81 116 GLU A C 1
ATOM 957 O O . GLU A 1 116 ? -3.003 10.536 19.528 1.00 70.81 116 GLU A O 1
ATOM 962 N N . SER A 1 117 ? -3.373 12.369 18.288 1.00 70.56 117 SER A N 1
ATOM 963 C CA . SER A 1 117 ? -3.613 13.318 19.385 1.00 70.56 117 SER A CA 1
ATOM 964 C C . SER A 1 117 ? -4.838 12.992 20.254 1.00 70.56 117 SER A C 1
ATOM 966 O O . S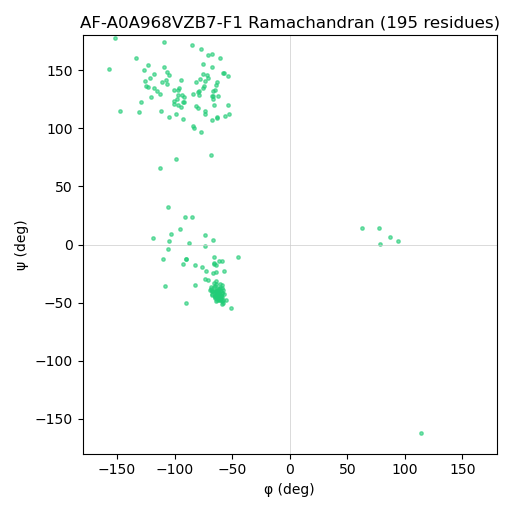ER A 1 117 ? -4.912 13.424 21.408 1.00 70.56 117 SER A O 1
ATOM 968 N N . GLU A 1 118 ? -5.806 12.246 19.726 1.00 79.31 118 GLU A N 1
ATOM 969 C CA . GLU A 1 118 ? -7.082 11.936 20.387 1.00 79.31 118 GLU A CA 1
ATOM 970 C C . GLU A 1 118 ? -7.186 10.473 20.813 1.00 79.31 118 GLU A C 1
ATOM 972 O O . GLU A 1 118 ? -8.049 10.113 21.618 1.00 79.31 118 GLU A O 1
ATOM 977 N N . LYS A 1 119 ? -6.268 9.641 20.318 1.00 82.00 119 LYS A N 1
ATOM 978 C CA . LYS A 1 119 ? -6.201 8.205 20.563 1.00 82.00 119 LYS A CA 1
ATOM 979 C C . LYS A 1 119 ? -6.271 7.871 22.054 1.00 82.00 119 LYS A C 1
ATOM 981 O O . LYS A 1 119 ? -7.167 7.141 22.477 1.00 82.00 119 LYS A O 1
ATOM 986 N N . ASP A 1 120 ? -5.393 8.453 22.867 1.00 85.06 120 ASP A N 1
ATOM 987 C CA . ASP A 1 120 ? -5.320 8.158 24.305 1.00 85.06 120 ASP A CA 1
ATOM 988 C C . ASP A 1 120 ? -6.575 8.606 25.067 1.00 85.06 120 ASP A C 1
ATOM 990 O O . ASP A 1 120 ? -7.049 7.904 25.968 1.00 85.06 120 ASP A O 1
ATOM 994 N N . LYS A 1 121 ? -7.158 9.748 24.676 1.00 85.38 121 LYS A N 1
ATOM 995 C CA . LYS A 1 121 ? -8.411 10.254 25.256 1.00 85.38 121 LYS A CA 1
ATOM 996 C C . LYS A 1 121 ? -9.562 9.299 24.954 1.00 85.38 121 LYS A C 1
ATOM 998 O O . LYS A 1 121 ? -10.275 8.897 25.873 1.00 85.38 121 LYS A O 1
ATOM 1003 N N . MET A 1 122 ? -9.703 8.893 23.692 1.00 85.19 122 MET A N 1
ATOM 1004 C CA . MET A 1 122 ? -10.730 7.948 23.251 1.00 85.19 122 MET A CA 1
ATOM 1005 C C . MET A 1 122 ? -10.599 6.597 23.948 1.00 85.19 122 MET A C 1
ATOM 1007 O O . MET A 1 122 ? -11.600 6.077 24.443 1.00 85.19 122 MET A O 1
ATOM 1011 N N . TYR A 1 123 ? -9.388 6.043 24.050 1.00 88.56 123 TYR A N 1
ATOM 1012 C CA . TYR A 1 123 ? -9.162 4.780 24.759 1.00 88.56 123 TYR A CA 1
ATOM 1013 C C . TYR A 1 123 ? -9.528 4.883 26.239 1.00 88.56 123 TYR A C 1
ATOM 1015 O O . TYR A 1 123 ? -10.247 4.029 26.758 1.00 88.56 123 TYR A O 1
ATOM 1023 N N . THR A 1 124 ? -9.080 5.942 26.913 1.00 90.06 124 THR A N 1
ATOM 1024 C CA . THR A 1 124 ? -9.351 6.145 28.342 1.00 90.06 124 THR A CA 1
ATOM 1025 C C . THR A 1 124 ? -10.848 6.273 28.612 1.00 90.06 124 THR A C 1
ATOM 1027 O O . THR A 1 124 ? -11.378 5.592 29.491 1.00 90.06 124 THR A O 1
ATOM 1030 N N . LEU A 1 125 ? -11.549 7.100 27.833 1.00 89.69 125 LEU A N 1
ATOM 1031 C CA . LEU A 1 125 ? -12.985 7.323 27.999 1.00 89.69 125 LEU A CA 1
ATOM 1032 C C . LEU A 1 125 ? -13.808 6.088 27.633 1.00 89.69 125 LEU A C 1
ATOM 1034 O O . LEU A 1 125 ? -14.755 5.763 28.345 1.00 89.69 125 LEU A O 1
ATOM 1038 N N . THR A 1 126 ? -13.416 5.359 26.586 1.00 91.94 126 THR A N 1
ATOM 1039 C CA . THR A 1 126 ? -14.071 4.095 26.221 1.00 91.94 126 THR A CA 1
ATOM 1040 C C . THR A 1 126 ? -13.950 3.074 27.351 1.00 91.94 126 THR A C 1
ATOM 1042 O O . THR A 1 126 ? -14.952 2.469 27.729 1.00 91.94 126 THR A O 1
ATOM 1045 N N . ASN A 1 127 ? -12.758 2.910 27.932 1.00 92.31 127 ASN A N 1
ATOM 1046 C CA . ASN A 1 127 ? -12.535 1.974 29.036 1.00 92.31 127 ASN A CA 1
ATOM 1047 C C . ASN A 1 127 ? -13.335 2.360 30.287 1.00 92.31 127 ASN A C 1
ATOM 1049 O O . ASN A 1 127 ? -13.965 1.500 30.901 1.00 92.31 127 ASN A O 1
ATOM 1053 N N . LEU A 1 128 ? -13.362 3.650 30.640 1.00 92.56 128 LEU A N 1
ATOM 1054 C CA . LEU A 1 128 ? -14.141 4.143 31.778 1.00 92.56 128 LEU A CA 1
ATOM 1055 C C . LEU A 1 128 ? -15.645 3.906 31.581 1.00 92.56 128 LEU A C 1
ATOM 1057 O O . LEU A 1 128 ? -16.319 3.417 32.489 1.00 92.56 128 LEU A O 1
ATOM 1061 N N . ALA A 1 129 ? -16.169 4.210 30.391 1.00 91.75 129 ALA A N 1
ATOM 1062 C CA . ALA A 1 129 ? -17.571 3.983 30.061 1.00 91.75 129 ALA A CA 1
ATOM 1063 C C . ALA A 1 129 ? -17.922 2.483 30.095 1.00 91.75 129 ALA A C 1
ATOM 1065 O O . ALA A 1 129 ? -18.933 2.094 30.674 1.00 91.75 129 ALA A O 1
ATOM 1066 N N . GLN A 1 130 ? -17.062 1.611 29.559 1.00 91.81 130 GLN A N 1
ATOM 1067 C CA . GLN A 1 130 ? -17.257 0.158 29.638 1.00 91.81 130 GLN A CA 1
ATOM 1068 C C . GLN A 1 130 ? -17.236 -0.363 31.082 1.00 91.81 130 GLN A C 1
ATOM 1070 O O . GLN A 1 130 ? -18.051 -1.216 31.432 1.00 91.81 130 GLN A O 1
ATOM 1075 N N . GLN A 1 131 ? -16.356 0.165 31.937 1.00 93.81 131 GLN A N 1
ATOM 1076 C CA . GLN A 1 131 ? -16.316 -0.200 33.354 1.00 93.81 131 GLN A CA 1
ATOM 1077 C C . GLN A 1 131 ? -17.612 0.194 34.073 1.00 93.81 131 GLN A C 1
ATOM 1079 O O . GLN A 1 131 ? -18.211 -0.638 34.752 1.00 93.81 131 GLN A O 1
ATOM 1084 N N . ARG A 1 132 ? -18.093 1.429 33.878 1.00 92.94 132 ARG A N 1
ATOM 1085 C CA . ARG A 1 132 ? -19.376 1.888 34.442 1.00 92.94 132 ARG A CA 1
ATOM 1086 C C . ARG A 1 132 ? -20.531 0.996 33.992 1.00 92.94 132 ARG A C 1
ATOM 1088 O O . ARG A 1 132 ? -21.361 0.606 34.809 1.00 92.94 132 ARG A O 1
ATOM 1095 N N . GLN A 1 133 ? -20.548 0.614 32.714 1.00 91.44 133 GLN A N 1
ATOM 1096 C CA . GLN A 1 133 ? -21.547 -0.309 32.182 1.00 91.44 133 GLN A CA 1
ATOM 1097 C C . GLN A 1 133 ? -21.486 -1.684 32.867 1.00 91.44 133 GLN A C 1
ATOM 1099 O O . GLN A 1 133 ? -22.530 -2.246 33.195 1.00 91.44 133 GLN A O 1
ATOM 1104 N N . PHE A 1 134 ? -20.284 -2.216 33.110 1.00 93.62 134 PHE A N 1
ATOM 1105 C CA . PHE A 1 134 ? -20.084 -3.487 33.814 1.00 93.62 134 PHE A CA 1
ATOM 1106 C C . PHE A 1 134 ? -20.548 -3.431 35.278 1.00 93.62 134 PHE A C 1
ATOM 1108 O O . PHE A 1 134 ? -21.124 -4.390 35.785 1.00 93.62 134 PHE A O 1
ATOM 1115 N N . GLU A 1 135 ? -20.364 -2.288 35.937 1.00 95.56 135 GLU A N 1
ATOM 1116 C CA . GLU A 1 135 ? -20.850 -2.016 37.297 1.00 95.56 135 GLU A CA 1
ATOM 1117 C C . GLU A 1 135 ? -22.375 -1.784 37.362 1.00 95.56 135 GLU A C 1
ATOM 1119 O O . GLU A 1 135 ? -22.930 -1.576 38.441 1.00 95.56 135 GLU A O 1
ATOM 1124 N N . GLY A 1 136 ? -23.077 -1.832 36.223 1.00 93.25 136 GLY A N 1
ATOM 1125 C CA . GLY A 1 136 ? -24.523 -1.615 36.137 1.00 93.25 136 GLY A CA 1
ATOM 1126 C C . GLY A 1 136 ? -24.934 -0.142 36.205 1.00 93.25 136 GLY A C 1
ATOM 1127 O O . GLY A 1 136 ? -26.112 0.163 36.397 1.00 93.25 136 GLY A O 1
ATOM 1128 N N . ILE A 1 137 ? -23.985 0.781 36.046 1.00 94.62 137 ILE A N 1
ATOM 1129 C CA . ILE A 1 137 ? -24.241 2.220 36.022 1.00 94.62 137 ILE A CA 1
ATOM 1130 C C . ILE A 1 137 ? -24.765 2.600 34.634 1.00 94.62 137 ILE A C 1
ATOM 1132 O O . ILE A 1 137 ? -24.195 2.232 33.607 1.00 94.62 137 ILE A O 1
ATOM 1136 N N . THR A 1 138 ? -25.863 3.360 34.595 1.00 93.88 138 THR A N 1
ATOM 1137 C CA . THR A 1 138 ? -26.404 3.886 33.334 1.00 93.88 138 THR A CA 1
ATOM 1138 C C . THR A 1 138 ? -25.435 4.902 32.735 1.00 93.88 138 THR A C 1
ATOM 1140 O O . THR A 1 138 ? -25.019 5.839 33.419 1.00 93.88 138 THR A O 1
ATOM 1143 N N . LEU A 1 139 ? -25.083 4.702 31.466 1.00 90.88 139 LEU A N 1
ATOM 1144 C CA . LEU A 1 139 ? -24.186 5.590 30.733 1.00 90.88 139 LEU A CA 1
ATOM 1145 C C . LEU A 1 139 ? -24.888 6.885 30.334 1.00 90.88 139 LEU A C 1
ATOM 1147 O O . LEU A 1 139 ? -26.081 6.879 30.019 1.00 90.88 139 LEU A O 1
ATOM 1151 N N . THR A 1 140 ? -24.138 7.982 30.300 1.00 91.06 140 THR A N 1
ATOM 1152 C CA . THR A 1 140 ? -24.608 9.216 29.664 1.00 91.06 140 THR A CA 1
ATOM 1153 C C . THR A 1 140 ? -24.639 9.062 28.142 1.00 91.06 140 THR A C 1
ATOM 1155 O O . THR A 1 140 ? -24.006 8.172 27.568 1.00 91.06 140 THR A O 1
ATOM 1158 N N . GLU A 1 141 ? -25.354 9.957 27.457 1.00 88.50 141 GLU A N 1
ATOM 1159 C CA . GLU A 1 141 ? -25.368 9.986 25.989 1.00 88.50 141 GLU A CA 1
ATOM 1160 C C . GLU A 1 141 ? -23.959 10.178 25.405 1.00 88.50 141 GLU A C 1
ATOM 1162 O O . GLU A 1 141 ? -23.617 9.529 24.417 1.00 88.50 141 GLU A O 1
ATOM 1167 N N . GLN A 1 142 ? -23.110 10.994 26.045 1.00 85.50 142 GLN A N 1
ATOM 1168 C CA . GLN A 1 142 ? -21.725 11.185 25.601 1.00 85.50 142 GLN A CA 1
ATOM 1169 C C . GLN A 1 142 ? -20.880 9.915 25.773 1.00 85.50 142 GLN A C 1
ATOM 1171 O O . GLN A 1 142 ? -20.126 9.555 24.872 1.00 85.50 142 GLN A O 1
ATOM 1176 N N . GLU A 1 143 ? -21.016 9.207 26.898 1.00 86.38 143 GLU A N 1
ATOM 1177 C CA . GLU A 1 143 ? -20.311 7.940 27.137 1.00 86.38 143 GLU A CA 1
ATOM 1178 C C . GLU A 1 143 ? -20.721 6.873 26.110 1.00 86.38 143 GLU A C 1
ATOM 1180 O O . GLU A 1 143 ? -19.875 6.156 25.568 1.00 86.38 143 GLU A O 1
ATOM 1185 N N . LEU A 1 144 ? -22.015 6.803 25.785 1.00 88.44 144 LEU A N 1
ATOM 1186 C CA . LEU A 1 144 ? -22.524 5.902 24.756 1.00 88.44 144 LEU A CA 1
ATOM 1187 C C . LEU A 1 144 ? -22.006 6.276 23.357 1.00 88.44 144 LEU A C 1
ATOM 1189 O O . LEU A 1 144 ? -21.639 5.384 22.588 1.00 88.44 144 LEU A O 1
ATOM 1193 N N . ALA A 1 145 ? -21.936 7.570 23.033 1.00 86.06 145 ALA A N 1
ATOM 1194 C CA . ALA A 1 145 ? -21.388 8.058 21.768 1.00 86.06 145 ALA A CA 1
ATOM 1195 C C . ALA A 1 145 ? -19.908 7.678 21.602 1.00 86.06 145 ALA A C 1
ATOM 1197 O O . ALA A 1 145 ? -19.531 7.158 20.552 1.00 86.06 145 ALA A O 1
ATOM 1198 N N . VAL A 1 146 ? -19.091 7.837 22.651 1.00 87.00 146 VAL A N 1
ATOM 1199 C CA . VAL A 1 146 ? -17.675 7.425 22.654 1.00 87.00 146 VAL A CA 1
ATOM 1200 C C . VAL A 1 146 ? -17.532 5.920 22.402 1.00 87.00 146 VAL A C 1
ATOM 1202 O O . VAL A 1 146 ? -16.749 5.517 21.540 1.00 87.00 146 VAL A O 1
ATOM 1205 N N . ILE A 1 147 ? -18.317 5.078 23.088 1.00 89.06 147 ILE A N 1
ATOM 1206 C CA . ILE A 1 147 ? -18.294 3.620 22.873 1.00 89.06 147 ILE A CA 1
ATOM 1207 C C . ILE A 1 147 ? -18.676 3.269 21.433 1.00 89.06 147 ILE A C 1
ATOM 1209 O O . ILE A 1 147 ? -18.014 2.442 20.803 1.00 89.06 147 ILE A O 1
ATOM 1213 N N . ASN A 1 148 ? -19.758 3.854 20.918 1.00 88.69 148 ASN A N 1
ATOM 1214 C CA . ASN A 1 148 ? -20.237 3.565 19.568 1.00 88.69 148 ASN A CA 1
ATOM 1215 C C . ASN A 1 148 ? -19.212 3.986 18.516 1.00 88.69 148 ASN A C 1
ATOM 1217 O O . ASN A 1 148 ? -18.927 3.209 17.605 1.00 88.69 148 ASN A O 1
ATOM 1221 N N . ARG A 1 149 ? -18.592 5.153 18.697 1.00 87.06 149 ARG A N 1
ATOM 1222 C CA . ARG A 1 149 ? -17.516 5.627 17.833 1.00 87.06 149 ARG A CA 1
ATOM 1223 C C . ARG A 1 149 ? -16.321 4.679 17.844 1.00 87.06 149 ARG A C 1
ATOM 1225 O O . ARG A 1 149 ? -15.822 4.306 16.788 1.00 87.06 149 ARG A O 1
ATOM 1232 N N . MET A 1 150 ? -15.884 4.233 19.019 1.00 88.94 150 MET A N 1
ATOM 1233 C CA . MET A 1 150 ? -14.742 3.323 19.107 1.00 88.94 150 MET A CA 1
ATOM 1234 C C . MET A 1 150 ? -15.031 1.955 18.468 1.00 88.94 150 MET A C 1
ATOM 1236 O O . MET A 1 150 ? -14.147 1.351 17.859 1.00 88.94 150 MET A O 1
ATOM 1240 N N . LYS A 1 151 ? -16.280 1.478 18.547 1.00 89.50 151 LYS A N 1
ATOM 1241 C CA . LYS A 1 151 ? -16.723 0.278 17.819 1.00 89.50 151 LYS A CA 1
ATOM 1242 C C . LYS A 1 151 ? -16.687 0.485 16.307 1.00 89.50 151 LYS A C 1
ATOM 1244 O O . LYS A 1 151 ? -16.202 -0.396 15.605 1.00 89.50 151 LYS A O 1
ATOM 1249 N N . GLU A 1 152 ? -17.176 1.622 15.816 1.00 89.81 152 GLU A N 1
ATOM 1250 C CA . GLU A 1 152 ? -17.131 1.970 14.391 1.00 89.81 152 GLU A CA 1
ATOM 1251 C C . GLU A 1 152 ? -15.687 1.985 13.872 1.00 89.81 152 GLU A C 1
ATOM 1253 O O . GLU A 1 152 ? -15.377 1.299 12.898 1.00 89.81 152 GLU A O 1
ATOM 1258 N N . VAL A 1 153 ? -14.788 2.685 14.574 1.00 90.31 153 VAL A N 1
ATOM 1259 C CA . VAL A 1 153 ? -13.352 2.714 14.261 1.00 90.31 153 VAL A CA 1
ATOM 1260 C C . VAL A 1 153 ? -12.780 1.298 14.232 1.00 90.31 153 VAL A C 1
ATOM 1262 O O . VAL A 1 153 ? -12.114 0.929 13.269 1.00 90.31 153 VAL A O 1
ATOM 1265 N N . GLY A 1 154 ? -13.079 0.472 15.238 1.00 91.06 154 GLY A N 1
ATOM 1266 C CA . GLY A 1 154 ? -12.614 -0.916 15.291 1.00 91.06 154 GLY A CA 1
ATOM 1267 C C . GLY A 1 154 ? -13.072 -1.760 14.096 1.00 91.06 154 GLY A C 1
ATOM 1268 O O . GLY A 1 154 ? -12.275 -2.516 13.538 1.00 91.06 154 GLY A O 1
ATOM 1269 N N . VAL A 1 155 ? -14.326 -1.606 13.660 1.00 93.31 155 VAL A N 1
ATOM 1270 C CA . VAL A 1 155 ? -14.857 -2.291 12.468 1.00 93.31 155 VAL A CA 1
ATOM 1271 C C . VAL A 1 155 ? -14.145 -1.819 11.201 1.00 93.31 155 VAL A C 1
ATOM 1273 O O . VAL A 1 155 ? -13.722 -2.657 10.404 1.00 93.31 155 VAL A O 1
ATOM 1276 N N . LYS A 1 156 ? -13.958 -0.507 11.029 1.00 94.88 156 LYS A N 1
ATOM 1277 C CA . LYS A 1 156 ? -13.278 0.067 9.857 1.00 94.88 156 LYS A CA 1
ATOM 1278 C C . LYS A 1 156 ? -11.804 -0.351 9.782 1.00 94.88 156 LYS A C 1
ATOM 1280 O O . LYS A 1 156 ? -11.344 -0.757 8.717 1.00 94.88 156 LYS A O 1
ATOM 1285 N N . VAL A 1 157 ? -11.084 -0.359 10.909 1.00 94.62 157 VAL A N 1
ATOM 1286 C CA . VAL A 1 157 ? -9.700 -0.872 10.991 1.00 94.62 157 VAL A CA 1
ATOM 1287 C C . VAL A 1 157 ? -9.639 -2.345 10.585 1.00 94.62 157 VAL A C 1
ATOM 1289 O O . VAL A 1 157 ? -8.770 -2.743 9.811 1.00 94.62 157 VAL A O 1
ATOM 1292 N N . TRP A 1 158 ? -10.579 -3.164 11.060 1.00 96.56 158 TRP A N 1
ATOM 1293 C CA . TRP A 1 158 ? -10.645 -4.575 10.680 1.00 96.56 158 TRP A CA 1
ATOM 1294 C C . TRP A 1 158 ? -10.924 -4.768 9.181 1.00 96.56 158 TRP A C 1
ATOM 1296 O O . TRP A 1 158 ? -10.289 -5.606 8.541 1.00 96.56 158 TRP A O 1
ATOM 1306 N N . GLN A 1 159 ? -11.817 -3.967 8.598 1.00 97.44 159 GLN A N 1
ATOM 1307 C CA . GLN A 1 159 ? -12.093 -3.978 7.157 1.00 97.44 159 GLN A CA 1
ATOM 1308 C C . GLN A 1 159 ? -10.871 -3.549 6.330 1.00 97.44 159 GLN A C 1
ATOM 1310 O O . GLN A 1 159 ? -10.583 -4.173 5.308 1.00 97.44 159 GLN A O 1
ATOM 1315 N N . ASN A 1 160 ? -10.114 -2.545 6.783 1.00 97.69 160 ASN A N 1
ATOM 1316 C CA . ASN A 1 160 ? -8.855 -2.137 6.153 1.00 97.69 160 ASN A CA 1
ATOM 1317 C C . ASN A 1 160 ? -7.813 -3.262 6.183 1.00 97.69 160 ASN A C 1
ATOM 1319 O O . ASN A 1 160 ? -7.189 -3.536 5.158 1.00 97.69 160 ASN A O 1
ATOM 1323 N N . ALA A 1 161 ? -7.686 -3.975 7.305 1.00 97.56 161 ALA A N 1
ATOM 1324 C CA . ALA A 1 161 ? -6.802 -5.135 7.398 1.00 97.56 161 ALA A CA 1
ATOM 1325 C C . ALA A 1 161 ? -7.215 -6.247 6.418 1.00 97.56 161 ALA A C 1
ATOM 1327 O O . ALA A 1 161 ? -6.382 -6.775 5.684 1.00 97.56 161 ALA A O 1
ATOM 1328 N N . GLN A 1 162 ? -8.512 -6.564 6.328 1.00 98.19 162 GLN A N 1
ATOM 1329 C CA . GLN A 1 162 ? -9.019 -7.534 5.347 1.00 98.19 162 GLN A CA 1
ATOM 1330 C C . GLN A 1 162 ? -8.764 -7.100 3.900 1.00 98.19 162 GLN A C 1
ATOM 1332 O O . GLN A 1 162 ? -8.438 -7.933 3.051 1.00 98.19 162 GLN A O 1
ATOM 1337 N N . ARG A 1 163 ? -8.898 -5.803 3.606 1.00 97.62 163 ARG A N 1
ATOM 1338 C CA . ARG A 1 163 ? -8.592 -5.244 2.287 1.00 97.62 163 ARG A CA 1
ATOM 1339 C C . ARG A 1 163 ? -7.111 -5.401 1.955 1.00 97.62 163 ARG A C 1
ATOM 1341 O O . ARG A 1 163 ? -6.807 -5.831 0.844 1.00 97.62 163 ARG A O 1
ATOM 1348 N N . ALA A 1 164 ? -6.217 -5.109 2.897 1.00 98.00 164 ALA A N 1
ATOM 1349 C CA . ALA A 1 164 ? -4.781 -5.300 2.721 1.00 98.00 164 ALA A CA 1
ATOM 1350 C C . ALA A 1 164 ? -4.448 -6.766 2.402 1.00 98.00 164 ALA A C 1
ATOM 1352 O O . ALA A 1 164 ? -3.780 -7.027 1.404 1.00 98.00 164 ALA A O 1
ATOM 1353 N N . GLU A 1 165 ? -4.991 -7.726 3.159 1.00 98.31 165 GLU A N 1
ATOM 1354 C CA . GLU A 1 165 ? -4.814 -9.162 2.878 1.00 98.31 165 GLU A CA 1
ATOM 1355 C C . GLU A 1 165 ? -5.321 -9.554 1.481 1.00 98.31 165 GLU A C 1
ATOM 1357 O O . GLU A 1 165 ? -4.656 -10.291 0.753 1.00 98.31 165 GLU A O 1
ATOM 1362 N N . ALA A 1 166 ? -6.475 -9.026 1.061 1.00 98.31 166 ALA A N 1
ATOM 1363 C CA . ALA A 1 166 ? -7.015 -9.289 -0.271 1.00 98.31 166 ALA A CA 1
ATOM 1364 C C . ALA A 1 166 ? -6.112 -8.737 -1.389 1.00 98.31 166 ALA A C 1
ATOM 1366 O O . ALA A 1 166 ? -5.921 -9.402 -2.407 1.00 98.31 166 ALA A O 1
ATOM 1367 N N . LEU A 1 167 ? -5.539 -7.542 -1.210 1.00 98.12 167 LEU A N 1
ATOM 1368 C CA . LEU A 1 167 ? -4.588 -6.959 -2.161 1.00 98.12 167 LEU A CA 1
ATOM 1369 C C . LEU A 1 167 ? -3.269 -7.741 -2.200 1.00 98.12 167 LEU A C 1
ATOM 1371 O O . LEU A 1 167 ? -2.734 -7.978 -3.281 1.00 98.12 167 LEU A O 1
ATOM 1375 N N . ILE A 1 168 ? -2.773 -8.199 -1.050 1.00 98.06 168 ILE A N 1
ATOM 1376 C CA . ILE A 1 168 ? -1.566 -9.034 -0.965 1.00 98.06 168 ILE A CA 1
ATOM 1377 C C . ILE A 1 168 ? -1.778 -10.360 -1.703 1.00 98.06 168 ILE A C 1
ATOM 1379 O O . ILE A 1 168 ? -0.929 -10.751 -2.499 1.00 98.06 168 ILE A O 1
ATOM 1383 N N . ALA A 1 169 ? -2.945 -10.994 -1.564 1.00 98.12 169 ALA A N 1
ATOM 1384 C CA . ALA A 1 169 ? -3.272 -12.207 -2.316 1.00 98.12 169 ALA A CA 1
ATOM 1385 C C . ALA A 1 169 ? -3.274 -11.988 -3.847 1.00 98.12 169 ALA A C 1
ATOM 1387 O O . ALA A 1 169 ? -2.876 -12.877 -4.604 1.00 98.12 169 ALA A O 1
ATOM 1388 N N . ILE A 1 170 ? -3.682 -10.802 -4.321 1.00 97.56 170 ILE A N 1
ATOM 1389 C CA . ILE A 1 170 ? -3.596 -10.416 -5.744 1.00 97.56 170 ILE A CA 1
ATOM 1390 C C . ILE A 1 170 ? -2.127 -10.324 -6.186 1.00 97.56 170 ILE A C 1
ATOM 1392 O O . ILE A 1 170 ? -1.777 -10.858 -7.243 1.00 97.56 170 ILE A O 1
ATOM 1396 N N . VAL A 1 171 ? -1.263 -9.706 -5.373 1.00 97.19 171 VAL A N 1
ATOM 1397 C CA . VAL A 1 171 ? 0.189 -9.622 -5.624 1.00 97.19 171 VAL A CA 1
ATOM 1398 C C . VAL A 1 171 ? 0.826 -11.012 -5.639 1.00 97.19 171 VAL A C 1
ATOM 1400 O O . VAL A 1 171 ? 1.631 -11.318 -6.524 1.00 97.19 171 VAL A O 1
ATOM 1403 N N . ASP A 1 172 ? 0.440 -11.888 -4.713 1.00 96.94 172 ASP A N 1
ATOM 1404 C CA . ASP A 1 172 ? 0.943 -13.259 -4.640 1.00 96.94 172 ASP A CA 1
ATOM 1405 C C . ASP A 1 172 ? 0.584 -14.072 -5.884 1.00 96.94 172 ASP A C 1
ATOM 1407 O O . ASP A 1 172 ? 1.432 -14.806 -6.403 1.00 96.94 172 ASP A O 1
ATOM 1411 N N . ALA A 1 173 ? -0.611 -13.847 -6.432 1.00 96.38 173 ALA A N 1
ATOM 1412 C CA . ALA A 1 173 ? -1.060 -14.384 -7.713 1.00 96.38 173 ALA A CA 1
ATOM 1413 C C . ALA A 1 173 ? -0.407 -13.715 -8.945 1.00 96.38 173 ALA A C 1
ATOM 1415 O O . ALA A 1 173 ? -0.814 -13.991 -10.072 1.00 96.38 173 ALA A O 1
ATOM 1416 N N . ASN A 1 174 ? 0.604 -12.856 -8.755 1.00 93.31 174 ASN A N 1
ATOM 1417 C CA . ASN A 1 174 ? 1.296 -12.070 -9.784 1.00 93.31 174 ASN A CA 1
ATOM 1418 C C . ASN A 1 174 ? 0.421 -11.056 -10.541 1.00 93.31 174 ASN A C 1
ATOM 1420 O O . ASN A 1 174 ? 0.880 -10.478 -11.528 1.00 93.31 174 ASN A O 1
ATOM 1424 N N . ASN A 1 175 ? -0.779 -10.755 -10.051 1.00 94.31 175 ASN A N 1
ATOM 1425 C CA . ASN A 1 175 ? -1.663 -9.753 -10.642 1.00 94.31 175 ASN A CA 1
ATOM 1426 C C . ASN A 1 175 ? -1.330 -8.338 -10.134 1.00 94.31 175 ASN A C 1
ATOM 1428 O O . ASN A 1 175 ? -0.461 -8.154 -9.275 1.00 94.31 175 ASN A O 1
ATOM 1432 N N . GLU A 1 176 ? -1.955 -7.322 -10.722 1.00 93.06 176 GLU A N 1
ATOM 1433 C CA . GLU A 1 176 ? -1.787 -5.917 -10.332 1.00 93.06 176 GLU A CA 1
ATOM 1434 C C . GLU A 1 176 ? -2.885 -5.505 -9.342 1.00 93.06 176 GLU A C 1
ATOM 1436 O O . GLU A 1 176 ? -4.069 -5.599 -9.677 1.00 93.06 176 GLU A O 1
ATOM 1441 N N . PRO A 1 177 ? -2.529 -5.102 -8.110 1.00 95.50 177 PRO A N 1
ATOM 1442 C CA . PRO A 1 177 ? -3.499 -4.589 -7.152 1.00 95.50 177 PRO A CA 1
ATOM 1443 C C . PRO A 1 177 ? -3.874 -3.136 -7.467 1.00 95.50 177 PRO A C 1
ATOM 1445 O O . PRO A 1 177 ? -3.012 -2.322 -7.771 1.00 95.50 177 PRO A O 1
ATOM 1448 N N . ASP A 1 178 ? -5.144 -2.776 -7.284 1.00 95.44 178 ASP A N 1
ATOM 1449 C CA . ASP A 1 178 ? -5.536 -1.370 -7.137 1.00 95.44 178 ASP A CA 1
ATOM 1450 C C . ASP A 1 178 ? -5.330 -0.950 -5.674 1.00 95.44 178 ASP A C 1
ATOM 1452 O O . ASP A 1 178 ? -6.129 -1.292 -4.795 1.00 95.44 178 ASP A O 1
ATOM 1456 N N . ILE A 1 179 ? -4.218 -0.255 -5.417 1.00 95.62 179 ILE A N 1
ATOM 1457 C CA . ILE A 1 179 ? -3.795 0.151 -4.071 1.00 95.62 179 ILE A CA 1
ATOM 1458 C C . ILE A 1 179 ? -4.612 1.346 -3.557 1.00 95.62 179 ILE A C 1
ATOM 1460 O O . ILE A 1 179 ? -4.666 1.557 -2.349 1.00 95.62 179 ILE A O 1
ATOM 1464 N N . ASP A 1 180 ? -5.280 2.135 -4.401 1.00 94.06 180 ASP A N 1
ATOM 1465 C CA . ASP A 1 180 ? -5.900 3.389 -3.949 1.00 94.06 180 ASP A CA 1
ATOM 1466 C C . ASP A 1 180 ? -7.360 3.272 -3.531 1.00 94.06 180 ASP A C 1
ATOM 1468 O O . ASP A 1 180 ? -7.852 4.148 -2.814 1.00 94.06 180 ASP A O 1
ATOM 1472 N N . THR A 1 181 ? -8.047 2.197 -3.911 1.00 93.19 181 THR A N 1
ATOM 1473 C CA . THR A 1 181 ? -9.496 2.086 -3.720 1.00 93.19 181 THR A CA 1
ATOM 1474 C C . THR A 1 181 ? -9.912 1.070 -2.653 1.00 93.19 181 THR A C 1
ATOM 1476 O O . THR A 1 181 ? -9.240 0.068 -2.376 1.00 93.19 181 THR A O 1
ATOM 1479 N N . GLY A 1 182 ? -11.085 1.317 -2.059 1.00 93.00 182 GLY A N 1
ATOM 1480 C CA . GLY A 1 182 ? -11.747 0.401 -1.123 1.00 93.00 182 GLY A CA 1
ATOM 1481 C C . GLY A 1 182 ? -11.329 0.535 0.345 1.00 93.00 182 GLY A C 1
ATOM 1482 O O . GLY A 1 182 ? -11.768 -0.270 1.166 1.00 93.00 182 GLY A O 1
ATOM 1483 N N . TRP A 1 183 ? -10.510 1.532 0.686 1.00 96.31 183 TRP A N 1
ATOM 1484 C CA . TRP A 1 183 ? -10.138 1.836 2.069 1.00 96.31 183 TRP A CA 1
ATOM 1485 C C . TRP A 1 183 ? -11.285 2.507 2.821 1.00 96.31 183 TRP A C 1
ATOM 1487 O O . TRP A 1 183 ? -11.934 3.414 2.303 1.00 96.31 183 TRP A O 1
ATOM 1497 N N . GLN A 1 184 ? -11.508 2.067 4.053 1.00 95.31 184 GLN A N 1
ATOM 1498 C CA . GLN A 1 184 ? -12.415 2.705 4.992 1.00 95.31 184 GLN A CA 1
ATOM 1499 C C . GLN A 1 184 ? -11.711 3.902 5.609 1.00 95.31 184 GLN A C 1
ATOM 1501 O O . GLN A 1 184 ? -10.680 3.757 6.275 1.00 95.31 184 GLN A O 1
ATOM 1506 N N . LEU A 1 185 ? -12.281 5.072 5.361 1.00 91.44 185 LEU A N 1
ATOM 1507 C CA . LEU A 1 185 ? -11.815 6.339 5.892 1.00 91.44 185 LEU A CA 1
ATOM 1508 C C . LEU A 1 185 ? -12.800 6.845 6.935 1.00 91.44 185 LEU A C 1
ATOM 1510 O O . LEU A 1 185 ? -13.851 6.247 7.207 1.00 91.44 185 LEU A O 1
ATOM 1514 N N . ASP A 1 186 ? -12.413 7.940 7.563 1.00 85.81 186 ASP A N 1
ATOM 1515 C CA . ASP A 1 186 ? -13.287 8.583 8.510 1.00 85.81 186 ASP A CA 1
ATOM 1516 C C . ASP A 1 186 ? -14.360 9.415 7.810 1.00 85.81 186 ASP A C 1
ATOM 1518 O O . ASP A 1 186 ? -14.051 10.250 6.963 1.00 85.81 186 ASP A O 1
ATOM 1522 N N . ASP A 1 187 ? -15.617 9.195 8.188 1.00 70.50 187 ASP A N 1
ATOM 1523 C CA . ASP A 1 187 ? -16.784 9.847 7.582 1.00 70.50 187 ASP A CA 1
ATOM 1524 C C . ASP A 1 187 ? -17.362 10.917 8.519 1.00 70.50 187 ASP A C 1
ATOM 1526 O O . ASP A 1 187 ? -18.578 11.117 8.582 1.00 70.50 187 ASP A O 1
ATOM 1530 N N . LEU A 1 188 ? -16.518 11.575 9.321 1.00 61.81 188 LEU A N 1
ATOM 1531 C CA . LEU A 1 188 ? -17.006 12.568 10.272 1.00 61.81 188 LEU A CA 1
ATOM 1532 C C . LEU A 1 188 ? -17.555 13.784 9.527 1.00 61.81 188 LEU A C 1
ATOM 1534 O O . LEU A 1 188 ? -16.824 14.623 9.011 1.00 61.81 188 LEU A O 1
ATOM 1538 N N . THR A 1 189 ? -18.880 13.897 9.528 1.00 49.75 189 THR A N 1
ATOM 1539 C CA . THR A 1 189 ? -19.574 15.181 9.414 1.00 49.75 189 THR A CA 1
ATOM 1540 C C . THR A 1 189 ? -19.106 16.109 10.541 1.00 49.75 189 THR A C 1
ATOM 1542 O O . THR A 1 189 ? -18.875 15.609 11.642 1.00 49.75 189 THR A O 1
ATOM 1545 N N . ASP A 1 190 ? -19.047 17.425 10.303 1.00 44.12 190 ASP A N 1
ATOM 1546 C CA . ASP A 1 190 ? -18.510 18.493 11.183 1.00 44.12 190 ASP A CA 1
ATOM 1547 C C . ASP A 1 190 ? -18.911 18.462 12.684 1.00 44.12 190 ASP A C 1
ATOM 1549 O O . ASP A 1 190 ? -18.311 19.159 13.490 1.00 44.12 190 ASP A O 1
ATOM 1553 N N . ASN A 1 191 ? -19.873 17.629 13.099 1.00 41.56 191 ASN A N 1
ATOM 1554 C CA . ASN A 1 191 ? -20.306 17.444 14.493 1.00 41.56 191 ASN A CA 1
ATOM 1555 C C . ASN A 1 191 ? -19.790 16.146 15.162 1.00 41.56 191 ASN A C 1
ATOM 1557 O O . ASN A 1 191 ? -20.295 15.748 16.211 1.00 41.56 191 ASN A O 1
ATOM 1561 N N . GLY A 1 192 ? -18.874 15.410 14.527 1.00 45.12 192 GLY A N 1
ATOM 1562 C CA . GLY A 1 192 ? -18.666 13.985 14.809 1.00 45.12 192 GLY A CA 1
ATOM 1563 C C . GLY A 1 192 ? -17.638 13.613 15.888 1.00 45.12 192 GLY A C 1
ATOM 1564 O O . GLY A 1 192 ? -17.621 12.457 16.314 1.00 45.12 192 GLY A O 1
ATOM 1565 N N . PHE A 1 193 ? -16.798 14.540 16.356 1.00 55.56 193 PHE A N 1
ATOM 1566 C CA . PHE A 1 193 ? -15.865 14.254 17.453 1.00 55.56 193 PHE A CA 1
ATOM 1567 C C . PHE A 1 193 ? -16.445 14.735 18.791 1.00 55.56 193 PHE A C 1
ATOM 1569 O O . PHE A 1 193 ? -16.785 15.911 18.907 1.00 55.56 193 PHE A O 1
ATOM 1576 N N . PRO A 1 194 ? -16.494 13.898 19.848 1.00 52.94 194 PRO A N 1
ATOM 1577 C CA . PRO A 1 194 ? -16.958 14.319 21.177 1.00 52.94 194 PRO A CA 1
ATOM 1578 C C . PRO A 1 194 ? -16.032 15.340 21.869 1.00 52.94 194 PRO A C 1
ATOM 1580 O O . PRO A 1 194 ? -16.272 15.694 23.022 1.00 52.94 194 PRO A O 1
ATOM 1583 N N . PHE A 1 195 ? -14.970 15.790 21.191 1.00 56.69 195 PHE A N 1
ATOM 1584 C CA . PHE A 1 195 ? -14.008 16.785 21.672 1.00 56.69 195 PHE A CA 1
ATOM 1585 C C . PHE A 1 195 ? -13.956 18.054 20.810 1.00 56.69 195 PHE A C 1
ATOM 1587 O O . PHE A 1 195 ? -13.086 18.888 21.055 1.00 56.69 195 PHE A O 1
ATOM 1594 N N . GLY A 1 196 ? -14.839 18.193 19.812 1.00 49.91 196 GLY A N 1
ATOM 1595 C CA . GLY A 1 196 ? -14.988 19.447 19.073 1.00 49.91 196 GLY A CA 1
ATOM 1596 C C . GLY A 1 196 ? -15.516 20.550 19.993 1.00 49.91 196 GLY A C 1
ATOM 1597 O O . GLY A 1 196 ? -16.439 20.297 20.769 1.00 49.91 196 GLY A O 1
ATOM 1598 N N . GLU A 1 197 ? -14.880 21.724 19.939 1.00 39.38 197 GLU A N 1
ATOM 1599 C CA . GLU A 1 197 ? -15.323 22.950 20.627 1.00 39.38 197 GLU A CA 1
ATOM 1600 C C . GLU A 1 197 ? -16.742 23.377 20.228 1.00 39.38 197 GLU A C 1
ATOM 1602 O O . GLU A 1 197 ? -17.095 23.246 19.032 1.00 39.38 197 GLU A O 1
#